Protein AF-X1UIA7-F1 (afdb_monomer_lite)

Secondary structure (DSSP, 8-state):
-HHHHHHHHHHHHHTT----GGG---GGGGGGGHHHHHHHHHHTTSEEEETTEEEE--TT-B-TTSPBPPEEEE-TTS---HHHHHHHHHHHHHHTT--SEEEEEEEGGGHHHHHHHHHHHHHTTSS-TTSEEEEEEEPPPB-TTSSBP--TTSSPPPHHHHHHHHHHHHHHHHHHH-TTS-HHHHHHH-

Organism: NCBI:txid412755

Structure (mmCIF, N/CA/C/O backbone):
data_AF-X1UIA7-F1
#
_entry.id   AF-X1UIA7-F1
#
loop_
_atom_site.group_PDB
_atom_site.id
_atom_site.type_symbol
_atom_site.label_atom_id
_atom_site.label_alt_id
_atom_site.label_comp_id
_atom_site.label_asym_id
_atom_site.label_entity_id
_atom_site.label_seq_id
_atom_site.pdbx_PDB_ins_code
_atom_site.Cartn_x
_atom_site.Cartn_y
_atom_site.Cartn_z
_atom_site.occupancy
_atom_site.B_iso_or_equiv
_atom_site.auth_seq_id
_atom_site.auth_comp_id
_atom_site.auth_asym_id
_atom_site.auth_atom_id
_atom_site.pdbx_PDB_model_num
ATOM 1 N N . ARG A 1 1 ? 9.716 -2.532 16.653 1.00 81.88 1 ARG A N 1
ATOM 2 C CA . ARG A 1 1 ? 8.633 -3.171 15.865 1.00 81.88 1 ARG A CA 1
ATOM 3 C C . ARG A 1 1 ? 7.583 -3.810 16.770 1.00 81.88 1 ARG A C 1
ATOM 5 O O . ARG A 1 1 ? 6.486 -3.287 16.781 1.00 81.88 1 ARG A O 1
ATOM 12 N N . ARG A 1 2 ? 7.905 -4.848 17.561 1.00 88.06 2 ARG A N 1
ATOM 13 C CA . ARG A 1 2 ? 6.933 -5.535 18.443 1.00 88.06 2 ARG A CA 1
ATOM 14 C C . ARG A 1 2 ? 6.146 -4.592 19.366 1.00 88.06 2 ARG A C 1
ATOM 16 O O . ARG A 1 2 ? 4.939 -4.523 19.237 1.00 88.06 2 ARG A O 1
ATOM 23 N N . LEU A 1 3 ? 6.837 -3.772 20.164 1.00 91.00 3 LEU A N 1
ATOM 24 C CA . LEU A 1 3 ? 6.187 -2.790 21.051 1.00 91.00 3 LEU A CA 1
ATOM 25 C C . LEU A 1 3 ? 5.223 -1.841 20.318 1.00 91.00 3 LEU A C 1
ATOM 27 O O . LEU A 1 3 ? 4.202 -1.445 20.862 1.00 91.00 3 LEU A O 1
ATOM 31 N N . THR A 1 4 ? 5.542 -1.468 19.077 1.00 90.12 4 THR A N 1
ATOM 32 C CA . THR A 1 4 ? 4.676 -0.612 18.257 1.00 90.12 4 THR A CA 1
ATOM 33 C C . THR A 1 4 ? 3.419 -1.357 17.814 1.00 90.12 4 THR A C 1
ATOM 35 O O . THR A 1 4 ? 2.335 -0.794 17.886 1.00 90.12 4 THR A O 1
ATOM 38 N N . LEU A 1 5 ? 3.559 -2.617 17.386 1.00 90.94 5 LEU A N 1
ATOM 39 C CA . LEU A 1 5 ? 2.424 -3.459 17.002 1.00 90.94 5 LEU A CA 1
ATOM 40 C C . LEU A 1 5 ? 1.514 -3.746 18.200 1.00 90.94 5 LEU A C 1
ATOM 42 O O . LEU A 1 5 ? 0.303 -3.640 18.059 1.00 90.94 5 LEU A O 1
ATOM 46 N N . ASP A 1 6 ? 2.080 -3.984 19.386 1.00 92.75 6 ASP A N 1
ATOM 47 C CA . ASP A 1 6 ? 1.305 -4.177 20.616 1.00 92.75 6 ASP A CA 1
ATOM 48 C C . ASP A 1 6 ? 0.401 -2.963 20.917 1.00 92.75 6 ASP A C 1
ATOM 50 O O . ASP A 1 6 ? -0.767 -3.127 21.273 1.00 92.75 6 ASP A O 1
ATOM 54 N N . GLU A 1 7 ? 0.899 -1.733 20.734 1.00 91.69 7 GLU A N 1
ATOM 55 C CA . GLU A 1 7 ? 0.084 -0.518 20.885 1.00 91.69 7 GLU A CA 1
ATOM 56 C C . GLU A 1 7 ? -0.952 -0.349 19.760 1.00 91.69 7 GLU A C 1
ATOM 58 O O . GLU A 1 7 ? -2.090 0.035 20.032 1.00 91.69 7 GLU A O 1
ATOM 63 N N . CYS A 1 8 ? -0.612 -0.678 18.509 1.00 92.38 8 CYS A N 1
ATOM 64 C CA . CYS A 1 8 ? -1.576 -0.678 17.403 1.00 92.38 8 CYS A CA 1
ATOM 65 C C . CYS A 1 8 ? -2.713 -1.686 17.632 1.00 92.38 8 CYS A C 1
ATOM 67 O O . CYS A 1 8 ? -3.877 -1.346 17.432 1.00 92.38 8 CYS A O 1
ATOM 69 N N . ASN A 1 9 ? -2.404 -2.886 18.125 1.00 92.12 9 ASN A N 1
ATOM 70 C CA . ASN A 1 9 ? -3.383 -3.941 18.386 1.00 92.12 9 ASN A CA 1
ATOM 71 C C . ASN A 1 9 ? -4.394 -3.547 19.468 1.00 92.12 9 ASN A C 1
ATOM 73 O O . ASN A 1 9 ? -5.570 -3.897 19.370 1.00 92.12 9 ASN A O 1
ATOM 77 N N . LYS A 1 10 ? -3.979 -2.764 20.474 1.00 92.06 10 LYS A N 1
ATOM 78 C CA . LYS A 1 10 ? -4.913 -2.188 21.457 1.00 92.06 10 LYS A CA 1
ATOM 79 C C . LYS A 1 10 ? -5.940 -1.286 20.778 1.00 92.06 10 LYS A C 1
ATOM 81 O O . LYS A 1 10 ? -7.129 -1.408 21.049 1.00 92.06 10 LYS A O 1
ATOM 86 N N . VAL A 1 11 ? -5.486 -0.425 19.868 1.00 93.25 11 VAL A N 1
ATOM 87 C CA . VAL A 1 11 ? -6.362 0.476 19.108 1.00 93.25 11 VAL A CA 1
ATOM 88 C C . VAL A 1 11 ? -7.282 -0.306 18.170 1.00 93.25 11 VAL A C 1
ATOM 90 O O . VAL A 1 11 ? -8.477 -0.023 18.121 1.00 93.25 11 VAL A O 1
ATOM 93 N N . TYR A 1 12 ? -6.763 -1.317 17.466 1.00 94.38 12 TYR A N 1
ATOM 94 C CA . TYR A 1 12 ? -7.579 -2.181 16.610 1.00 94.38 12 TYR A CA 1
ATOM 95 C C . TYR A 1 12 ? -8.685 -2.880 17.396 1.00 94.38 12 TYR A C 1
ATOM 97 O O . TYR A 1 12 ? -9.836 -2.855 16.966 1.00 94.38 12 TYR A O 1
ATOM 105 N N . LYS A 1 13 ? -8.373 -3.408 18.585 1.00 92.25 13 LYS A N 1
ATOM 106 C CA . LYS A 1 13 ? -9.370 -4.021 19.465 1.00 92.25 13 LYS A CA 1
ATOM 107 C C . LYS A 1 13 ? -10.463 -3.031 19.876 1.00 92.25 13 LYS A C 1
ATOM 109 O O . LYS A 1 13 ? -11.636 -3.378 19.789 1.00 92.25 13 LYS A O 1
ATOM 114 N N . SER A 1 14 ? -10.101 -1.809 20.274 1.00 91.00 14 SER A N 1
ATOM 115 C CA . SER A 1 14 ? -11.080 -0.767 20.627 1.00 91.00 14 SER A CA 1
ATOM 116 C C . SER A 1 14 ? -11.987 -0.378 19.457 1.00 91.00 14 SER A C 1
ATOM 118 O O . SER A 1 14 ? -13.142 -0.032 19.661 1.00 91.00 14 SER A O 1
ATOM 120 N N . LEU A 1 15 ? -11.480 -0.464 18.226 1.00 93.69 15 LEU A N 1
ATOM 121 C CA . LEU A 1 15 ? -12.232 -0.190 17.000 1.00 93.69 15 LEU A CA 1
ATOM 122 C C . LEU A 1 15 ? -12.966 -1.416 16.436 1.00 93.69 15 LEU A C 1
ATOM 124 O O . LEU A 1 15 ? -13.542 -1.328 15.355 1.00 93.69 15 LEU A O 1
ATOM 128 N N . SER A 1 16 ? -12.935 -2.563 17.126 1.00 93.69 16 SER A N 1
ATOM 129 C CA . SER A 1 16 ? -13.466 -3.840 16.621 1.00 93.69 16 SER A CA 1
ATOM 130 C C . SER A 1 16 ? -12.893 -4.248 15.250 1.00 93.69 16 SER A C 1
ATOM 132 O O . SER A 1 16 ? -13.559 -4.888 14.438 1.00 93.69 16 SER A O 1
ATOM 134 N N . ILE A 1 17 ? -11.637 -3.879 14.986 1.00 95.75 17 ILE A N 1
ATOM 135 C CA . ILE A 1 17 ? -10.897 -4.240 13.776 1.00 95.75 17 ILE A CA 1
ATOM 136 C C . ILE A 1 17 ? -10.298 -5.640 13.952 1.00 95.75 17 ILE A C 1
ATOM 138 O O . ILE A 1 17 ? -9.682 -5.942 14.970 1.00 95.75 17 ILE A O 1
ATOM 142 N N . GLN A 1 18 ? -10.443 -6.482 12.928 1.00 94.50 18 GLN A N 1
ATOM 143 C CA . GLN A 1 18 ? -10.026 -7.893 12.943 1.00 94.50 18 GLN A CA 1
ATOM 144 C C . GLN A 1 18 ? -8.557 -8.128 12.538 1.00 94.50 18 GLN A C 1
ATOM 146 O O . GLN A 1 18 ? -8.144 -9.271 12.360 1.00 94.50 18 GLN A O 1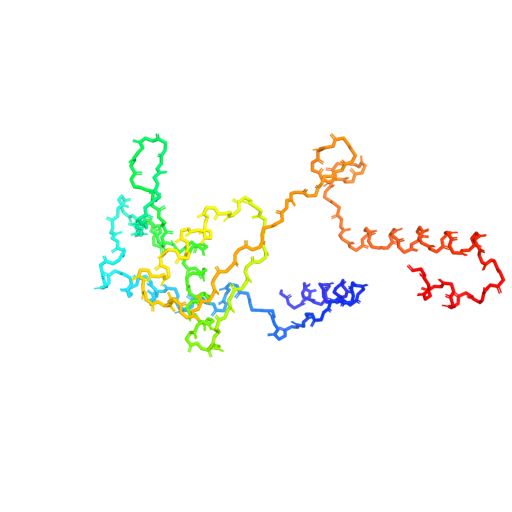
ATOM 151 N N . LEU A 1 19 ? -7.766 -7.066 12.358 1.00 93.44 19 LEU A N 1
ATOM 152 C CA . LEU A 1 19 ? -6.346 -7.174 12.015 1.00 93.44 19 LEU A CA 1
ATOM 153 C C . LEU A 1 19 ? -5.541 -7.731 13.193 1.00 93.44 19 LEU A C 1
ATOM 155 O O . LEU A 1 19 ? -5.698 -7.292 14.332 1.00 93.44 19 LEU A O 1
ATOM 159 N N . THR A 1 20 ? -4.640 -8.661 12.889 1.00 92.06 20 THR A N 1
ATOM 160 C CA . THR A 1 20 ? -3.709 -9.289 13.832 1.00 92.06 20 THR A CA 1
ATOM 161 C C . THR A 1 20 ? -2.271 -9.186 13.319 1.00 92.06 20 THR A C 1
ATOM 163 O O . THR A 1 20 ? -2.022 -8.808 12.169 1.00 92.06 20 THR A O 1
ATOM 166 N N . ASP A 1 21 ? -1.308 -9.575 14.157 1.00 92.31 21 ASP A N 1
ATOM 167 C CA . ASP A 1 21 ? 0.115 -9.591 13.799 1.00 92.31 21 ASP A CA 1
ATOM 168 C C . ASP A 1 21 ? 0.426 -10.489 12.591 1.00 92.31 21 ASP A C 1
ATOM 170 O O . ASP A 1 21 ? 1.376 -10.217 11.856 1.00 92.31 21 ASP A O 1
ATOM 174 N N . GLU A 1 22 ? -0.384 -11.520 12.338 1.00 90.50 22 GLU A N 1
ATOM 175 C CA . GLU A 1 22 ? -0.223 -12.409 11.182 1.00 90.50 22 GLU A CA 1
ATOM 176 C C . GLU A 1 22 ? -0.446 -11.672 9.856 1.00 90.50 22 GLU A C 1
ATOM 178 O O . GLU A 1 22 ? 0.213 -11.971 8.860 1.00 90.50 22 GLU A O 1
ATOM 183 N N . GLN A 1 23 ? -1.325 -10.662 9.839 1.00 91.88 23 GLN A N 1
ATOM 184 C CA . GLN A 1 23 ? -1.555 -9.827 8.657 1.00 91.88 23 GLN A CA 1
ATOM 185 C C . GLN A 1 23 ? -0.580 -8.638 8.567 1.00 91.88 23 GLN A C 1
ATOM 187 O O . GLN A 1 23 ? -0.586 -7.911 7.571 1.00 91.88 23 GLN A O 1
ATOM 192 N N . ALA A 1 24 ? 0.294 -8.432 9.559 1.00 93.12 24 ALA A N 1
ATOM 193 C CA . ALA A 1 24 ? 1.221 -7.301 9.618 1.00 93.12 24 ALA A CA 1
ATOM 194 C C . ALA A 1 24 ? 2.488 -7.515 8.758 1.00 93.12 24 ALA A C 1
ATOM 196 O O . ALA A 1 24 ? 3.627 -7.518 9.250 1.00 93.12 24 ALA A O 1
ATOM 197 N N . ILE A 1 25 ? 2.300 -7.652 7.443 1.00 94.94 25 ILE A N 1
ATOM 198 C CA . ILE A 1 25 ? 3.380 -7.824 6.461 1.00 94.94 25 ILE A CA 1
ATOM 199 C C . ILE A 1 25 ? 3.911 -6.456 6.005 1.00 94.94 25 ILE A C 1
ATOM 201 O O . ILE A 1 25 ? 3.350 -5.809 5.123 1.00 94.94 25 ILE A O 1
ATOM 205 N N . GLY A 1 26 ? 5.000 -6.006 6.634 1.00 94.19 26 GLY A N 1
ATOM 206 C CA . GLY A 1 26 ? 5.658 -4.733 6.315 1.00 94.19 26 GLY A CA 1
ATOM 207 C C . GLY A 1 26 ? 6.624 -4.810 5.128 1.00 94.19 26 GLY A C 1
ATOM 208 O O . GLY A 1 26 ? 7.023 -5.892 4.708 1.00 94.19 26 GLY A O 1
ATOM 209 N N . GLU A 1 27 ? 7.070 -3.648 4.647 1.00 95.62 27 GLU A N 1
ATOM 210 C CA . GLU A 1 27 ? 7.963 -3.502 3.482 1.00 95.62 27 GLU A CA 1
ATOM 211 C C . GLU A 1 27 ? 9.246 -4.341 3.556 1.00 95.62 27 GLU A C 1
ATOM 213 O O . GLU A 1 27 ? 9.703 -4.884 2.553 1.00 95.62 27 GLU A O 1
ATOM 218 N N . SER A 1 28 ? 9.808 -4.502 4.758 1.00 95.06 28 SER A N 1
ATOM 219 C CA . SER A 1 28 ? 11.033 -5.276 4.966 1.00 95.06 28 SER A CA 1
ATOM 220 C C . SER A 1 28 ? 10.903 -6.752 4.590 1.00 95.06 28 SER A C 1
ATOM 222 O O . SER A 1 28 ? 11.920 -7.376 4.306 1.00 95.06 28 SER A O 1
ATOM 224 N N . PHE A 1 29 ? 9.683 -7.298 4.553 1.00 97.06 29 PHE A N 1
ATOM 225 C CA . PHE A 1 29 ? 9.423 -8.658 4.080 1.00 97.06 29 PHE A CA 1
ATOM 226 C C . PHE A 1 29 ? 9.800 -8.840 2.600 1.00 97.06 29 PHE A C 1
ATOM 228 O O . PHE A 1 29 ? 10.254 -9.909 2.210 1.00 97.06 29 PHE A O 1
ATOM 235 N N . TYR A 1 30 ? 9.665 -7.790 1.786 1.00 97.75 30 TYR A N 1
ATOM 236 C CA . TYR A 1 30 ? 9.911 -7.848 0.342 1.00 97.75 30 TYR A CA 1
ATOM 237 C C . TYR A 1 30 ? 11.342 -7.461 -0.044 1.00 97.75 30 TYR A C 1
ATOM 239 O O . TYR A 1 30 ? 11.680 -7.491 -1.224 1.00 97.75 30 TYR A O 1
ATOM 247 N N . LYS A 1 31 ? 12.190 -7.091 0.925 1.00 97.12 31 LYS A N 1
ATOM 248 C CA . LYS A 1 31 ? 13.531 -6.539 0.680 1.00 97.12 31 LYS A CA 1
ATOM 249 C C . LYS A 1 31 ? 14.381 -7.429 -0.231 1.00 97.12 31 LYS A C 1
ATOM 251 O O . LYS A 1 31 ? 15.023 -6.925 -1.150 1.00 97.12 31 LYS A O 1
ATOM 256 N N . ASP A 1 32 ? 14.359 -8.733 0.014 1.00 97.44 32 ASP A N 1
ATOM 257 C CA . ASP A 1 32 ? 15.181 -9.690 -0.731 1.00 97.44 32 ASP A CA 1
ATOM 258 C C . ASP A 1 32 ? 14.593 -10.010 -2.118 1.00 97.44 32 ASP A C 1
ATOM 260 O O . ASP A 1 32 ? 15.280 -10.573 -2.958 1.00 97.44 32 ASP A O 1
ATOM 264 N N . MET A 1 33 ? 13.347 -9.598 -2.388 1.00 98.00 33 MET A N 1
ATOM 265 C CA . MET A 1 33 ? 12.669 -9.763 -3.682 1.00 98.00 33 MET A CA 1
ATOM 266 C C . MET A 1 33 ? 12.890 -8.568 -4.625 1.00 98.00 33 MET A C 1
ATOM 268 O O . MET A 1 33 ? 12.596 -8.659 -5.816 1.00 98.00 33 MET A O 1
ATOM 272 N N . LEU A 1 34 ? 13.364 -7.426 -4.109 1.00 98.12 34 LEU A N 1
ATOM 273 C CA . LEU A 1 34 ? 13.500 -6.193 -4.896 1.00 98.12 34 LEU A CA 1
ATOM 274 C C . LEU A 1 34 ? 14.493 -6.319 -6.064 1.00 98.12 34 LEU A C 1
ATOM 276 O O . LEU A 1 34 ? 14.156 -5.836 -7.149 1.00 98.12 34 LEU A O 1
ATOM 280 N N . PRO A 1 35 ? 15.679 -6.949 -5.900 1.00 98.25 35 PRO A N 1
ATOM 281 C CA . PRO A 1 35 ? 16.606 -7.139 -7.014 1.00 98.25 35 PRO A CA 1
ATOM 282 C C . PRO A 1 35 ? 15.972 -7.929 -8.162 1.00 98.25 35 PRO A C 1
ATOM 284 O O . PRO A 1 35 ? 15.977 -7.454 -9.296 1.00 98.25 35 PRO A O 1
ATOM 287 N N . ASP A 1 36 ? 15.321 -9.053 -7.849 1.00 98.00 36 ASP A N 1
ATOM 288 C CA . ASP A 1 36 ? 14.681 -9.933 -8.833 1.00 98.00 36 ASP A CA 1
ATOM 289 C C . ASP A 1 36 ? 13.591 -9.211 -9.639 1.00 98.00 36 ASP A C 1
ATOM 291 O O . ASP A 1 36 ? 13.463 -9.412 -10.847 1.00 98.00 36 ASP A O 1
ATOM 295 N N . VAL A 1 37 ? 12.819 -8.329 -8.992 1.00 97.94 37 VAL A N 1
ATOM 296 C CA . VAL A 1 37 ? 11.816 -7.484 -9.664 1.00 97.94 37 VAL A CA 1
ATOM 297 C C . VAL A 1 37 ? 12.472 -6.579 -10.705 1.00 97.94 37 VAL A C 1
ATOM 299 O O . VAL A 1 37 ? 12.005 -6.515 -11.842 1.00 97.94 37 VAL A O 1
ATOM 302 N N . VAL A 1 38 ? 13.552 -5.881 -10.346 1.00 97.94 38 VAL A N 1
ATOM 303 C CA . VAL A 1 38 ? 14.233 -4.956 -11.266 1.00 97.94 38 VAL A CA 1
ATOM 304 C C . VAL A 1 38 ? 14.921 -5.713 -12.400 1.00 97.94 38 VAL A C 1
ATOM 306 O O . VAL A 1 38 ? 14.797 -5.322 -13.562 1.00 97.94 38 VAL A O 1
ATOM 309 N N . GLU A 1 39 ? 15.612 -6.808 -12.085 1.00 98.06 39 GLU A N 1
ATOM 310 C CA . GLU A 1 39 ? 16.318 -7.631 -13.069 1.00 98.06 39 GLU A CA 1
ATOM 311 C C . GLU A 1 39 ? 15.366 -8.274 -14.076 1.00 98.06 39 GLU A C 1
ATOM 313 O O . GLU A 1 39 ? 15.641 -8.258 -15.279 1.00 98.06 39 GLU A O 1
ATOM 318 N N . GLU A 1 40 ? 14.219 -8.788 -13.625 1.00 97.94 40 GLU A N 1
ATOM 319 C CA . GLU A 1 40 ? 13.215 -9.345 -14.526 1.00 97.94 40 GLU A CA 1
ATOM 320 C C . GLU A 1 40 ? 12.674 -8.279 -15.486 1.00 97.94 40 GLU A C 1
ATOM 322 O O . GLU A 1 40 ? 12.608 -8.519 -16.696 1.00 97.94 40 GLU A O 1
ATOM 327 N N . LEU A 1 41 ? 12.309 -7.098 -14.973 1.00 98.25 41 LEU A N 1
ATOM 328 C CA . LEU A 1 41 ? 11.760 -6.022 -15.801 1.00 98.25 41 LEU A CA 1
ATOM 329 C C . LEU A 1 41 ? 12.777 -5.518 -16.833 1.00 98.25 41 LEU A C 1
ATOM 331 O O . LEU A 1 41 ? 12.398 -5.271 -17.980 1.00 98.25 41 LEU A O 1
ATOM 335 N N . LEU A 1 42 ? 14.060 -5.427 -16.468 1.00 98.19 42 LEU A N 1
ATOM 336 C CA . LEU A 1 42 ? 15.149 -5.104 -17.397 1.00 98.19 42 LEU A CA 1
ATOM 337 C C . LEU A 1 42 ? 15.334 -6.201 -18.454 1.00 98.19 42 LEU A C 1
ATOM 339 O O . LEU A 1 42 ? 15.356 -5.921 -19.652 1.00 98.19 42 LEU A O 1
ATOM 343 N N . LYS A 1 43 ? 15.410 -7.470 -18.035 1.00 98.12 43 LYS A N 1
ATOM 344 C CA . LYS A 1 43 ? 15.585 -8.621 -18.936 1.00 98.12 43 LYS A CA 1
ATOM 345 C C . LYS A 1 43 ? 14.456 -8.728 -19.960 1.00 98.12 43 LYS A C 1
ATOM 347 O O . LYS A 1 43 ? 14.686 -9.109 -21.107 1.00 98.12 43 LYS A O 1
ATOM 352 N N . ARG A 1 44 ? 13.237 -8.375 -19.553 1.00 97.75 44 ARG A N 1
ATOM 353 C CA . ARG A 1 44 ? 12.044 -8.361 -20.407 1.00 97.75 44 ARG A CA 1
ATOM 354 C C . ARG A 1 44 ? 11.891 -7.080 -21.227 1.00 97.75 44 ARG A C 1
ATOM 356 O O . ARG A 1 44 ? 10.929 -6.985 -21.982 1.00 97.75 44 ARG A O 1
ATOM 363 N N . LYS A 1 45 ? 12.825 -6.128 -21.109 1.00 97.69 45 LYS A N 1
ATOM 364 C CA . LYS A 1 45 ? 12.795 -4.814 -21.774 1.00 97.69 45 LYS A CA 1
ATOM 365 C C . LYS A 1 45 ? 11.535 -3.998 -21.454 1.00 97.69 45 LYS A C 1
ATOM 367 O O . LYS A 1 45 ? 11.065 -3.228 -22.283 1.00 97.69 45 LYS A O 1
ATOM 372 N N . ILE A 1 46 ? 10.978 -4.202 -20.261 1.00 97.88 46 ILE A N 1
ATOM 373 C CA . ILE A 1 46 ? 9.872 -3.400 -19.719 1.00 97.88 46 ILE A CA 1
ATOM 374 C C . ILE A 1 46 ? 10.439 -2.180 -18.991 1.00 97.88 46 ILE A C 1
ATOM 376 O O . ILE A 1 46 ? 9.897 -1.083 -19.101 1.00 97.88 46 ILE A O 1
ATOM 380 N N . ALA A 1 47 ? 11.533 -2.379 -18.255 1.00 98.06 47 ALA A N 1
ATOM 381 C CA . ALA A 1 47 ? 12.325 -1.302 -17.685 1.00 98.06 47 ALA A CA 1
ATOM 382 C C . ALA A 1 47 ? 13.523 -0.977 -18.583 1.00 98.06 47 ALA A C 1
ATOM 384 O O . ALA A 1 47 ? 14.063 -1.854 -19.261 1.00 98.06 47 ALA A O 1
ATOM 385 N N . GLU A 1 48 ? 13.967 0.272 -18.528 1.00 97.88 48 GLU A N 1
ATOM 386 C CA . GLU A 1 48 ? 15.160 0.767 -19.207 1.00 97.88 48 GLU A CA 1
ATOM 387 C C . GLU A 1 48 ? 15.945 1.719 -18.299 1.00 97.88 48 GLU A C 1
ATOM 389 O O . GLU A 1 48 ? 15.408 2.273 -17.332 1.00 97.88 48 GLU A O 1
ATOM 394 N N . GLU A 1 49 ? 17.230 1.899 -18.596 1.00 97.19 49 GLU A N 1
ATOM 395 C CA . GLU A 1 49 ? 18.031 2.930 -17.944 1.00 97.19 49 GLU A CA 1
ATOM 396 C C . GLU A 1 49 ? 17.709 4.305 -18.541 1.00 97.19 49 GLU A C 1
ATOM 398 O O . GLU A 1 49 ? 17.702 4.486 -19.757 1.00 97.19 49 GLU A O 1
ATOM 403 N N . SER A 1 50 ? 17.456 5.284 -17.676 1.00 95.94 50 SER A N 1
ATOM 404 C CA . SER A 1 50 ? 17.161 6.667 -18.040 1.00 95.94 50 SER A CA 1
ATOM 405 C C . SER A 1 50 ? 17.788 7.592 -17.007 1.00 95.94 50 SER A C 1
ATOM 407 O O . SER A 1 50 ? 17.483 7.493 -15.821 1.00 95.94 50 SER A O 1
ATOM 409 N N . GLU A 1 51 ? 18.673 8.488 -17.449 1.00 93.12 51 GLU A N 1
ATOM 410 C CA . GLU A 1 51 ? 19.382 9.443 -16.574 1.00 93.12 51 GLU A CA 1
ATOM 411 C C . GLU A 1 51 ? 20.107 8.766 -15.389 1.00 93.12 51 GLU A C 1
ATOM 413 O O . GLU A 1 51 ? 20.171 9.282 -14.275 1.00 93.12 51 GLU A O 1
ATOM 418 N N . GLY A 1 52 ? 20.641 7.564 -15.625 1.00 92.94 52 GLY A N 1
ATOM 419 C CA . GLY A 1 52 ? 21.329 6.751 -14.619 1.00 92.94 52 GLY A CA 1
ATOM 420 C C . GLY A 1 52 ? 20.406 6.000 -13.654 1.00 92.94 52 GLY A C 1
ATOM 421 O O . GLY A 1 52 ? 20.894 5.178 -12.889 1.00 92.94 52 GLY A O 1
ATOM 422 N N . ALA A 1 53 ? 19.094 6.236 -13.679 1.00 97.38 53 ALA A N 1
ATOM 423 C CA . ALA A 1 53 ? 18.106 5.464 -12.931 1.00 97.38 53 ALA A CA 1
ATOM 424 C C . ALA A 1 53 ? 17.521 4.329 -13.789 1.00 97.38 53 ALA A C 1
ATOM 426 O O . ALA A 1 53 ? 17.620 4.352 -15.012 1.00 97.38 53 ALA A O 1
ATOM 427 N N . VAL A 1 54 ? 16.872 3.349 -13.155 1.00 98.19 54 VAL A N 1
ATOM 428 C CA . VAL A 1 54 ? 16.064 2.336 -13.851 1.00 98.19 54 VAL A CA 1
ATOM 429 C C . VAL A 1 54 ? 14.595 2.716 -13.746 1.00 98.19 54 VAL A C 1
ATOM 431 O O . VAL A 1 54 ? 14.053 2.846 -12.641 1.00 98.19 54 VAL A O 1
ATOM 434 N N . CYS A 1 55 ? 13.950 2.861 -14.899 1.00 97.94 55 CYS A N 1
ATOM 435 C CA . CYS A 1 55 ? 12.596 3.380 -15.031 1.00 97.94 55 CYS A CA 1
ATOM 436 C C . CYS A 1 55 ? 11.738 2.461 -15.901 1.00 97.94 55 CYS A C 1
ATOM 438 O O . CYS A 1 55 ? 12.214 1.885 -16.875 1.00 97.94 55 CYS A O 1
ATOM 440 N N . VAL A 1 56 ? 10.447 2.376 -15.584 1.00 98.12 56 VAL A N 1
ATOM 441 C CA . VAL A 1 56 ? 9.415 1.859 -16.493 1.00 98.12 56 VAL A CA 1
ATOM 442 C C . VAL A 1 56 ? 8.577 3.032 -16.977 1.00 98.12 56 VAL A C 1
ATOM 444 O O . VAL A 1 56 ? 8.314 3.959 -16.218 1.00 98.12 56 VAL A O 1
ATOM 447 N N . PHE A 1 57 ? 8.128 3.001 -18.225 1.00 97.94 57 PHE A N 1
ATOM 448 C CA . PHE A 1 57 ? 7.303 4.065 -18.789 1.00 97.94 57 PHE A CA 1
ATOM 449 C C . PHE A 1 57 ? 5.968 3.491 -19.264 1.00 97.94 57 PHE A C 1
ATOM 451 O O . PHE A 1 57 ? 5.847 3.129 -20.436 1.00 97.94 57 PHE A O 1
ATOM 458 N N . PRO A 1 58 ? 4.983 3.359 -18.359 1.00 96.12 58 PRO A N 1
ATOM 459 C CA . PRO A 1 58 ? 3.683 2.821 -18.720 1.00 96.12 58 PRO A CA 1
ATOM 460 C C . PRO A 1 58 ? 2.962 3.716 -19.734 1.00 96.12 58 PRO A C 1
ATOM 462 O O . PRO A 1 58 ? 3.049 4.947 -19.690 1.00 96.12 58 PRO A O 1
ATOM 465 N N . GLU A 1 59 ? 2.238 3.089 -20.660 1.00 91.94 59 GLU A N 1
ATOM 466 C CA . GLU A 1 59 ? 1.468 3.802 -21.679 1.00 91.94 59 GLU A CA 1
ATOM 467 C C . GLU A 1 59 ? 0.363 4.662 -21.051 1.00 91.94 59 GLU A C 1
ATOM 469 O O . GLU A 1 59 ? -0.236 4.302 -20.042 1.00 91.94 59 GLU A O 1
ATOM 474 N N . GLY A 1 60 ? 0.088 5.822 -21.655 1.00 94.00 60 GLY A N 1
ATOM 475 C CA . GLY A 1 60 ? -0.950 6.748 -21.185 1.00 94.00 60 GLY A CA 1
ATOM 476 C C . GLY A 1 60 ? -0.502 7.747 -20.111 1.00 94.00 60 GLY A C 1
ATOM 477 O O . GLY A 1 60 ? -1.216 8.718 -19.871 1.00 94.00 60 GLY A O 1
ATOM 478 N N . PHE A 1 61 ? 0.693 7.595 -19.530 1.00 96.88 61 PHE A N 1
ATOM 479 C CA . PHE A 1 61 ? 1.208 8.506 -18.502 1.00 96.88 61 PHE A CA 1
ATOM 480 C C . PHE A 1 61 ? 2.209 9.506 -19.087 1.00 96.88 61 PHE A C 1
ATOM 482 O O . PHE A 1 61 ? 3.258 9.132 -19.621 1.00 96.88 61 PHE A O 1
ATOM 489 N N . LYS A 1 62 ? 1.891 10.800 -18.981 1.00 95.75 62 LYS A N 1
ATOM 490 C CA . LYS A 1 62 ? 2.727 11.897 -19.486 1.00 95.75 62 LYS A CA 1
ATOM 491 C C . LYS A 1 62 ? 2.880 13.014 -18.455 1.00 95.75 62 LYS A C 1
ATOM 493 O O . LYS A 1 62 ? 1.976 13.241 -17.654 1.00 95.75 62 LYS A O 1
ATOM 498 N N . ASN A 1 63 ? 4.017 13.708 -18.482 1.00 92.38 63 ASN A N 1
ATOM 499 C CA . ASN A 1 63 ? 4.215 14.941 -17.718 1.00 92.38 63 ASN A CA 1
ATOM 500 C C . ASN A 1 63 ? 3.499 16.134 -18.388 1.00 92.38 63 ASN A C 1
ATOM 502 O O . ASN A 1 63 ? 2.840 15.988 -19.422 1.00 92.38 63 ASN A O 1
ATOM 506 N N . LYS A 1 64 ? 3.608 17.326 -17.788 1.00 91.62 64 LYS A N 1
ATOM 507 C CA . LYS A 1 64 ? 2.941 18.546 -18.283 1.00 91.62 64 LYS A CA 1
ATOM 508 C C . LYS A 1 64 ? 3.451 18.970 -19.662 1.00 91.62 64 LYS A C 1
ATOM 510 O O . LYS A 1 64 ? 2.731 19.617 -20.414 1.00 91.62 64 LYS A O 1
ATOM 515 N N . GLU A 1 65 ? 4.669 18.567 -19.991 1.00 92.44 65 GLU A N 1
ATOM 516 C CA . GLU A 1 65 ? 5.379 18.826 -21.236 1.00 92.44 65 GLU A CA 1
ATOM 517 C C . GLU A 1 65 ? 5.057 17.777 -22.321 1.00 92.44 65 GLU A C 1
ATOM 519 O O . GLU A 1 65 ? 5.579 17.846 -23.432 1.00 92.44 65 GLU A O 1
ATOM 524 N N . GLY A 1 66 ? 4.193 16.797 -22.026 1.00 92.75 66 GLY A N 1
ATOM 525 C CA . GLY A 1 66 ? 3.765 15.754 -22.963 1.00 92.75 66 GLY A CA 1
ATOM 526 C C . GLY A 1 66 ? 4.762 14.604 -23.151 1.00 92.75 66 GLY A C 1
ATOM 527 O O . GLY A 1 66 ? 4.535 13.730 -23.994 1.00 92.75 66 GLY A O 1
ATOM 528 N N . GLN A 1 67 ? 5.839 14.570 -22.369 1.00 93.44 67 GLN A N 1
ATOM 529 C CA . GLN A 1 67 ? 6.838 13.503 -22.373 1.00 93.44 67 GLN A CA 1
ATOM 530 C C . GLN A 1 67 ? 6.363 12.321 -21.523 1.00 93.44 67 GLN A C 1
ATOM 532 O O . GLN A 1 67 ? 5.572 12.492 -20.596 1.00 93.44 67 GLN A O 1
ATOM 537 N N . ARG A 1 68 ? 6.852 11.114 -21.830 1.00 95.81 68 ARG A N 1
ATOM 538 C CA . ARG A 1 68 ? 6.544 9.894 -21.065 1.00 95.81 68 ARG A CA 1
ATOM 539 C C . ARG A 1 68 ? 6.925 10.081 -19.594 1.00 95.81 68 ARG A C 1
ATOM 541 O O . ARG A 1 68 ? 8.051 10.468 -19.296 1.00 95.81 68 ARG A O 1
ATOM 548 N N . LEU A 1 69 ? 6.003 9.778 -18.686 1.00 96.62 69 LEU A N 1
ATOM 549 C CA . LEU A 1 69 ? 6.237 9.899 -17.249 1.00 96.62 69 LEU A CA 1
ATOM 550 C C . LEU A 1 69 ? 6.967 8.646 -16.717 1.00 96.62 69 LEU A C 1
ATOM 552 O O . LEU A 1 69 ? 6.450 7.541 -16.901 1.00 96.62 69 LEU A O 1
ATOM 556 N N . PRO A 1 70 ? 8.140 8.774 -16.065 1.00 96.81 70 PRO A N 1
ATOM 557 C CA . PRO A 1 70 ? 8.880 7.623 -15.555 1.00 96.81 70 PRO A CA 1
ATOM 558 C C . PRO A 1 70 ? 8.298 7.090 -14.241 1.00 96.81 70 PRO A C 1
ATOM 560 O O . PRO A 1 70 ? 8.065 7.838 -13.292 1.00 96.81 70 PRO A O 1
ATOM 563 N N . PHE A 1 71 ? 8.151 5.770 -14.152 1.00 97.81 71 PHE A N 1
ATOM 564 C CA . PHE A 1 71 ? 7.985 5.023 -12.909 1.00 97.81 71 PHE A CA 1
ATOM 565 C C . PHE A 1 71 ? 9.354 4.498 -12.469 1.00 97.81 71 PHE A C 1
ATOM 567 O O . PHE A 1 71 ? 9.838 3.480 -12.968 1.00 97.81 71 PHE A O 1
ATOM 574 N N . ILE A 1 72 ? 10.023 5.239 -11.586 1.00 97.81 72 ILE A N 1
ATOM 575 C CA . ILE A 1 72 ? 11.399 4.937 -11.173 1.00 97.81 72 ILE A CA 1
ATOM 576 C C . ILE A 1 72 ? 11.393 3.757 -10.194 1.00 97.81 72 ILE A C 1
ATOM 578 O O . ILE A 1 72 ? 10.815 3.850 -9.113 1.00 97.81 72 ILE A O 1
ATOM 582 N N . ILE A 1 73 ? 12.073 2.664 -10.549 1.00 97.94 73 ILE A N 1
ATOM 583 C CA . ILE A 1 73 ? 12.163 1.440 -9.729 1.00 97.94 73 ILE A CA 1
ATOM 584 C C . ILE A 1 73 ? 13.555 1.225 -9.122 1.00 97.94 73 ILE A C 1
ATOM 586 O O . ILE A 1 73 ? 13.724 0.380 -8.246 1.00 97.94 73 ILE A O 1
ATOM 590 N N . ARG A 1 74 ? 14.566 1.981 -9.554 1.00 98.06 74 ARG A N 1
ATOM 591 C CA . ARG A 1 74 ? 15.880 2.043 -8.900 1.00 98.06 74 ARG A CA 1
ATOM 592 C C . ARG A 1 74 ? 16.530 3.382 -9.215 1.00 98.06 74 ARG A C 1
ATOM 594 O O . ARG A 1 74 ? 16.571 3.777 -10.375 1.00 98.06 74 ARG A O 1
ATOM 601 N N . LYS A 1 75 ? 17.020 4.085 -8.198 1.00 97.44 75 LYS A N 1
ATOM 602 C CA . LYS A 1 75 ? 17.742 5.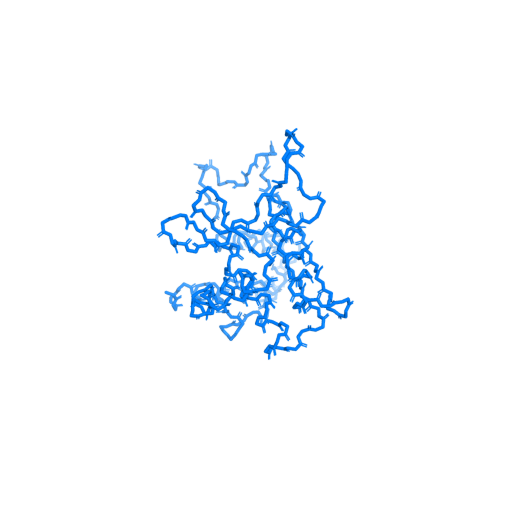351 -8.376 1.00 97.44 75 LYS A CA 1
ATOM 603 C C . LYS A 1 75 ? 19.150 5.116 -8.934 1.00 97.44 75 LYS A C 1
ATOM 605 O O . LYS A 1 75 ? 19.643 3.990 -8.943 1.00 97.44 75 LYS A O 1
ATOM 610 N N . SER A 1 76 ? 19.801 6.193 -9.368 1.00 95.44 76 SER A N 1
ATOM 611 C CA . SER A 1 76 ? 21.170 6.165 -9.900 1.00 95.44 76 SER A CA 1
ATOM 612 C C . SER A 1 76 ? 22.242 5.798 -8.877 1.00 95.44 76 SER A C 1
ATOM 614 O O . SER A 1 76 ? 23.286 5.269 -9.243 1.00 95.44 76 SER A O 1
ATOM 616 N N . ASP A 1 77 ? 21.962 5.996 -7.589 1.00 94.19 77 ASP A N 1
ATOM 617 C CA . ASP A 1 77 ? 22.778 5.508 -6.471 1.00 94.19 77 ASP A CA 1
ATOM 618 C C . ASP A 1 77 ? 22.558 4.008 -6.172 1.00 94.19 77 ASP A C 1
ATOM 620 O O . ASP A 1 77 ? 23.123 3.472 -5.220 1.00 94.19 77 ASP A O 1
ATOM 624 N N . GLY A 1 78 ? 21.723 3.325 -6.963 1.00 93.31 78 GLY A N 1
ATOM 625 C CA . GLY A 1 78 ? 21.355 1.923 -6.786 1.00 93.31 78 GLY A CA 1
ATOM 626 C C . GLY A 1 78 ? 20.266 1.683 -5.737 1.00 93.31 78 GLY A C 1
ATOM 627 O O . GLY A 1 78 ? 19.826 0.542 -5.584 1.00 93.31 78 GLY A O 1
ATOM 628 N N . ALA A 1 79 ? 19.788 2.714 -5.032 1.00 95.62 79 ALA A N 1
ATOM 629 C CA . ALA A 1 79 ? 18.782 2.543 -3.994 1.00 95.62 79 ALA A CA 1
ATOM 630 C C . ALA A 1 79 ? 17.384 2.283 -4.578 1.00 95.62 79 ALA A C 1
ATOM 632 O O . ALA A 1 79 ? 16.929 2.945 -5.519 1.00 95.62 79 ALA A O 1
ATOM 633 N N . TYR A 1 80 ? 16.679 1.330 -3.969 1.00 95.88 80 TYR A N 1
ATOM 634 C CA . TYR A 1 80 ? 15.284 1.028 -4.281 1.00 95.88 80 TYR A CA 1
ATOM 635 C C . TYR A 1 80 ? 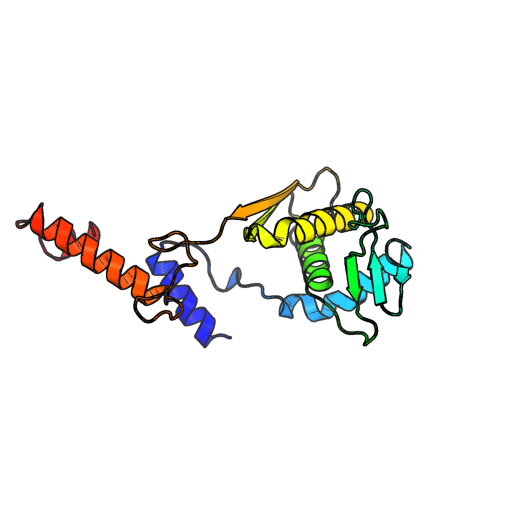14.331 2.084 -3.707 1.00 95.88 80 TYR A C 1
ATOM 637 O O . TYR A 1 80 ? 14.661 2.811 -2.766 1.00 95.88 80 TYR A O 1
ATOM 645 N N . LEU A 1 81 ? 13.141 2.172 -4.300 1.00 91.50 81 LEU A N 1
ATOM 646 C CA . LEU A 1 81 ? 12.078 3.104 -3.925 1.00 91.50 81 LEU A CA 1
ATOM 647 C C . LEU A 1 81 ? 10.826 2.328 -3.502 1.00 91.50 81 LEU A C 1
ATOM 649 O O . LEU A 1 81 ? 10.726 1.123 -3.728 1.00 91.50 81 LEU A O 1
ATOM 653 N N . TYR A 1 82 ? 9.833 3.037 -2.958 1.00 93.06 82 TYR A N 1
ATOM 654 C CA . TYR A 1 82 ? 8.522 2.458 -2.639 1.00 93.06 82 TYR A CA 1
ATOM 655 C C . TYR A 1 82 ? 7.884 1.748 -3.843 1.00 93.06 82 TYR A C 1
ATOM 657 O O . TYR A 1 82 ? 7.304 0.682 -3.684 1.00 93.06 82 TYR A O 1
ATOM 665 N N . ALA A 1 83 ? 8.085 2.273 -5.058 1.00 96.69 83 ALA A N 1
ATOM 666 C CA . ALA A 1 83 ? 7.657 1.646 -6.309 1.00 96.69 83 ALA A CA 1
ATOM 667 C C . ALA A 1 83 ? 8.148 0.198 -6.465 1.00 96.69 83 ALA A C 1
ATOM 669 O O . ALA A 1 83 ? 7.377 -0.676 -6.853 1.00 96.69 83 ALA A O 1
ATOM 670 N N . THR A 1 84 ? 9.409 -0.078 -6.131 1.00 97.81 84 THR A N 1
ATOM 671 C CA . THR A 1 84 ? 9.982 -1.426 -6.224 1.00 97.81 84 THR A CA 1
ATOM 672 C C . THR A 1 84 ? 9.357 -2.358 -5.197 1.00 97.81 84 THR A C 1
ATOM 674 O O . THR A 1 84 ? 9.005 -3.490 -5.522 1.00 97.81 84 THR A O 1
ATOM 677 N N . THR A 1 85 ? 9.194 -1.873 -3.964 1.00 98.25 85 THR A N 1
ATOM 678 C CA . THR A 1 85 ? 8.560 -2.631 -2.881 1.00 98.25 85 THR A CA 1
ATOM 679 C C . THR A 1 85 ? 7.107 -2.955 -3.203 1.00 98.25 85 THR A C 1
ATOM 681 O O . THR A 1 85 ? 6.688 -4.093 -3.013 1.00 98.25 85 THR A O 1
ATOM 684 N N . ASP A 1 86 ? 6.350 -2.003 -3.747 1.00 98.38 86 ASP A N 1
ATOM 685 C CA . ASP A 1 86 ? 4.957 -2.222 -4.134 1.00 98.38 86 ASP A CA 1
ATOM 686 C C . ASP A 1 86 ? 4.821 -3.187 -5.317 1.00 98.38 86 ASP A C 1
ATOM 688 O O . ASP A 1 86 ? 3.904 -4.009 -5.322 1.00 98.38 86 ASP A O 1
ATOM 692 N N . LEU A 1 87 ? 5.745 -3.152 -6.287 1.00 98.38 87 LEU A N 1
ATOM 693 C CA . LEU A 1 87 ? 5.803 -4.144 -7.368 1.00 98.38 87 LEU A CA 1
ATOM 694 C C . LEU A 1 87 ? 6.087 -5.547 -6.820 1.00 98.38 87 LEU A C 1
ATOM 696 O O . LEU A 1 87 ? 5.401 -6.500 -7.191 1.00 98.38 87 LEU A O 1
ATOM 700 N N . ALA A 1 88 ? 7.052 -5.672 -5.904 1.00 98.44 88 ALA A N 1
ATOM 701 C CA . ALA A 1 88 ? 7.358 -6.936 -5.242 1.00 98.44 88 ALA A CA 1
ATOM 702 C C . ALA A 1 88 ? 6.162 -7.454 -4.429 1.00 98.44 88 ALA A C 1
ATOM 704 O O . ALA A 1 88 ? 5.814 -8.630 -4.521 1.00 98.44 88 ALA A O 1
ATOM 705 N N . ALA A 1 89 ? 5.492 -6.575 -3.680 1.00 98.31 89 ALA A N 1
ATOM 706 C CA . ALA A 1 89 ? 4.323 -6.924 -2.885 1.00 98.31 89 ALA A CA 1
ATOM 707 C C . ALA A 1 89 ? 3.135 -7.351 -3.753 1.00 98.31 89 ALA A C 1
ATOM 709 O O . ALA A 1 89 ? 2.470 -8.338 -3.438 1.00 98.31 89 ALA A O 1
ATOM 710 N N . LEU A 1 90 ? 2.877 -6.641 -4.854 1.00 98.25 90 LEU A N 1
ATOM 711 C CA . LEU A 1 90 ? 1.834 -6.998 -5.813 1.00 98.25 90 LEU A CA 1
ATOM 712 C C . LEU A 1 90 ? 2.114 -8.373 -6.416 1.00 98.25 90 LEU A C 1
ATOM 714 O O . LEU A 1 90 ? 1.259 -9.253 -6.345 1.00 98.25 90 LEU A O 1
ATOM 718 N N . ARG A 1 91 ? 3.325 -8.582 -6.943 1.00 97.56 91 ARG A N 1
ATOM 719 C CA . ARG A 1 91 ? 3.731 -9.868 -7.511 1.00 97.56 91 ARG A CA 1
ATOM 720 C C . ARG A 1 91 ? 3.616 -10.996 -6.490 1.00 97.56 91 ARG A C 1
ATOM 722 O O . ARG A 1 91 ? 3.077 -12.045 -6.808 1.00 97.56 91 ARG A O 1
ATOM 729 N N . TYR A 1 92 ? 4.067 -10.778 -5.256 1.00 97.94 92 TYR A N 1
ATOM 730 C CA . TYR A 1 92 ? 3.940 -11.763 -4.183 1.00 97.94 92 TYR A CA 1
ATOM 731 C C . TYR A 1 92 ? 2.475 -12.140 -3.923 1.00 97.94 92 TYR A C 1
ATOM 733 O O . TYR A 1 92 ? 2.151 -13.318 -3.796 1.00 97.94 92 TYR A O 1
ATOM 741 N N . ARG A 1 93 ? 1.570 -11.158 -3.874 1.00 97.62 93 ARG A N 1
ATOM 742 C CA . ARG A 1 93 ? 0.135 -11.409 -3.666 1.00 97.62 93 ARG A CA 1
ATOM 743 C C . ARG A 1 93 ? -0.474 -12.222 -4.805 1.00 97.62 93 ARG A C 1
ATOM 745 O O . ARG A 1 93 ? -1.265 -13.118 -4.532 1.00 97.62 93 ARG A O 1
ATOM 752 N N . VAL A 1 94 ? -0.077 -11.968 -6.049 1.00 96.62 94 VAL A N 1
ATOM 753 C CA . VAL A 1 94 ? -0.552 -12.775 -7.178 1.00 96.62 94 VAL A CA 1
ATOM 754 C C . VAL A 1 94 ? 0.077 -14.170 -7.161 1.00 96.62 94 VAL A C 1
ATOM 756 O O . VAL A 1 94 ? -0.634 -15.164 -7.069 1.00 96.62 94 VAL A O 1
ATOM 759 N N . ASP A 1 95 ? 1.405 -14.259 -7.177 1.00 95.44 95 ASP A N 1
ATOM 760 C CA . ASP A 1 95 ? 2.123 -15.516 -7.409 1.00 95.44 95 ASP A CA 1
ATOM 761 C C . ASP A 1 95 ? 2.103 -16.456 -6.194 1.00 95.44 95 ASP A C 1
ATOM 763 O O . ASP A 1 95 ? 2.116 -17.678 -6.350 1.00 95.44 95 ASP A O 1
ATOM 767 N N . LYS A 1 96 ? 2.156 -15.906 -4.972 1.00 96.44 96 LYS A N 1
ATOM 768 C CA . LYS A 1 96 ? 2.298 -16.691 -3.732 1.00 96.44 96 LYS A CA 1
ATOM 769 C C . LYS A 1 96 ? 1.003 -16.825 -2.956 1.00 96.44 96 LYS A C 1
ATOM 771 O O . LYS A 1 96 ? 0.772 -17.887 -2.387 1.00 96.44 96 LYS A O 1
ATOM 776 N N . LEU A 1 97 ? 0.184 -15.775 -2.915 1.00 96.06 97 LEU A N 1
ATOM 777 C CA . LEU A 1 97 ? -1.118 -15.844 -2.245 1.00 96.06 97 LEU A CA 1
ATOM 778 C C . LEU A 1 97 ? -2.242 -16.285 -3.190 1.00 96.06 97 LEU A C 1
ATOM 780 O O . LEU A 1 97 ? -3.315 -16.625 -2.703 1.00 96.06 97 LEU A O 1
ATOM 784 N N . GLY A 1 98 ? -2.004 -16.307 -4.508 1.00 96.12 98 GLY A N 1
ATOM 785 C CA . GLY A 1 98 ? -3.017 -16.695 -5.490 1.00 96.12 98 GLY A CA 1
ATOM 786 C C . GLY A 1 98 ? -4.186 -15.714 -5.536 1.00 96.12 98 GLY A C 1
ATOM 787 O O . GLY A 1 98 ? -5.325 -16.140 -5.678 1.00 96.12 98 GLY A O 1
ATOM 788 N N . ALA A 1 99 ? -3.928 -14.419 -5.332 1.00 96.69 99 ALA A N 1
ATOM 789 C CA . ALA A 1 99 ? -4.987 -13.425 -5.231 1.00 96.69 99 ALA A CA 1
ATOM 790 C C . ALA A 1 99 ? -5.707 -13.211 -6.574 1.00 96.69 99 ALA A C 1
ATOM 792 O O . ALA A 1 99 ? -5.094 -12.774 -7.547 1.00 96.69 99 ALA A O 1
ATOM 793 N N . ASP A 1 100 ? -7.025 -13.422 -6.583 1.00 96.50 100 ASP A N 1
ATOM 794 C CA . ASP A 1 100 ? -7.907 -13.044 -7.697 1.00 96.50 100 ASP A CA 1
ATOM 795 C C . ASP A 1 100 ? -8.267 -11.547 -7.673 1.00 96.50 100 ASP A C 1
ATOM 797 O O . ASP A 1 100 ? -8.613 -10.959 -8.694 1.00 96.50 100 ASP A O 1
ATOM 801 N N . ALA A 1 101 ? -8.164 -10.908 -6.504 1.00 97.12 101 ALA A N 1
ATOM 802 C CA . ALA A 1 101 ? -8.400 -9.482 -6.322 1.00 97.12 101 ALA A CA 1
ATOM 803 C C . ALA A 1 101 ? -7.449 -8.894 -5.271 1.00 97.12 101 ALA A C 1
ATOM 805 O O . ALA A 1 101 ? -7.212 -9.491 -4.218 1.00 97.12 101 ALA A O 1
ATOM 806 N N . ILE A 1 102 ? -6.923 -7.698 -5.537 1.00 98.00 102 ILE A N 1
ATOM 807 C CA . ILE A 1 102 ? -6.066 -6.940 -4.624 1.00 98.00 102 ILE A CA 1
ATOM 808 C C . ILE A 1 102 ? -6.623 -5.523 -4.487 1.00 98.00 102 ILE A C 1
ATOM 810 O O . ILE A 1 102 ? -6.648 -4.746 -5.444 1.00 98.00 102 ILE A O 1
ATOM 814 N N . VAL A 1 103 ? -7.028 -5.176 -3.265 1.00 98.31 103 VAL A N 1
ATOM 815 C CA . VAL A 1 103 ? -7.573 -3.858 -2.927 1.00 98.31 103 VAL A CA 1
ATOM 816 C C . VAL A 1 103 ? -6.560 -3.072 -2.102 1.00 98.31 103 VAL A C 1
ATOM 818 O O . VAL A 1 103 ? -6.184 -3.471 -1.001 1.00 98.31 103 VAL A O 1
ATOM 821 N N . TYR A 1 104 ? -6.136 -1.929 -2.628 1.00 98.31 104 TYR A N 1
ATOM 822 C CA . TYR A 1 104 ? -5.282 -0.969 -1.939 1.00 98.31 104 TYR A CA 1
ATOM 823 C C . TYR A 1 104 ? -6.151 0.140 -1.354 1.00 98.31 104 TYR A C 1
ATOM 825 O O . TYR A 1 104 ? -6.793 0.872 -2.102 1.00 98.31 104 TYR A O 1
ATOM 833 N N . VAL A 1 105 ? -6.171 0.271 -0.026 1.00 98.06 105 VAL A N 1
ATOM 834 C CA . VAL A 1 105 ? -6.911 1.331 0.675 1.00 98.06 105 VAL A CA 1
ATOM 835 C C . VAL A 1 105 ? -5.921 2.383 1.165 1.00 98.06 105 VAL A C 1
ATOM 837 O O . VAL A 1 105 ? -5.279 2.192 2.198 1.00 98.06 105 VAL A O 1
ATOM 840 N N . THR A 1 106 ? -5.745 3.474 0.416 1.00 97.19 106 THR A N 1
ATOM 841 C CA . THR A 1 106 ? -4.758 4.516 0.755 1.00 97.19 106 THR A CA 1
ATOM 842 C C . THR A 1 106 ? -5.252 5.931 0.452 1.00 97.19 106 THR A C 1
ATOM 844 O O . THR A 1 106 ? -6.322 6.143 -0.115 1.00 97.19 106 THR A O 1
ATOM 847 N N . ASP A 1 107 ? -4.468 6.925 0.865 1.00 96.06 107 ASP A N 1
ATOM 848 C CA . ASP A 1 107 ? -4.767 8.335 0.639 1.00 96.06 107 ASP A CA 1
ATOM 849 C C . ASP A 1 107 ? -4.830 8.674 -0.864 1.00 96.06 107 ASP A C 1
ATOM 851 O O . ASP A 1 107 ? -3.984 8.245 -1.654 1.00 96.06 107 ASP A O 1
ATOM 855 N N . ALA A 1 108 ? -5.801 9.503 -1.255 1.00 94.81 108 ALA A N 1
ATOM 856 C CA . ALA A 1 108 ? -6.027 9.918 -2.641 1.00 94.81 108 ALA A CA 1
ATOM 857 C C . ALA A 1 108 ? -4.799 10.556 -3.322 1.00 94.81 108 ALA A C 1
ATOM 859 O O . ALA A 1 108 ? -4.672 10.510 -4.546 1.00 94.81 108 ALA A O 1
ATOM 860 N N . ARG A 1 109 ? -3.852 11.118 -2.558 1.00 95.12 109 ARG A N 1
ATOM 861 C CA . ARG A 1 109 ? -2.593 11.670 -3.091 1.00 95.12 109 ARG A CA 1
ATOM 862 C C . ARG A 1 109 ? -1.693 10.610 -3.731 1.00 95.12 109 ARG A C 1
ATOM 864 O O . ARG A 1 109 ? -0.813 10.968 -4.506 1.00 95.12 109 ARG A O 1
ATOM 871 N N . GLN A 1 110 ? -1.912 9.327 -3.444 1.00 96.44 110 GLN A N 1
ATOM 872 C CA . GLN A 1 110 ? -1.163 8.214 -4.033 1.00 96.44 110 GLN A CA 1
ATOM 873 C C . GLN A 1 110 ? -1.792 7.668 -5.323 1.00 96.44 110 GLN A C 1
ATOM 875 O O . GLN A 1 110 ? -1.281 6.698 -5.875 1.00 96.44 110 GLN A O 1
ATOM 880 N N . LYS A 1 111 ? -2.869 8.284 -5.829 1.00 97.06 111 LYS A N 1
ATOM 881 C CA . LYS A 1 111 ? -3.592 7.826 -7.025 1.00 97.06 111 LYS A CA 1
ATOM 882 C C . LYS A 1 111 ? -2.670 7.524 -8.208 1.00 97.06 111 LYS A C 1
ATOM 884 O O . LYS A 1 111 ? -2.656 6.406 -8.705 1.00 97.06 111 LYS A O 1
ATOM 889 N N . LEU A 1 112 ? -1.861 8.506 -8.610 1.00 97.19 112 LEU A N 1
ATOM 890 C CA . LEU A 1 112 ? -0.972 8.374 -9.767 1.00 97.19 112 LEU A CA 1
ATOM 891 C C . LEU A 1 112 ? 0.037 7.229 -9.595 1.00 97.19 112 LEU A C 1
ATOM 893 O O . LEU A 1 112 ? 0.315 6.505 -10.545 1.00 97.19 112 LEU A O 1
ATOM 897 N N . HIS A 1 113 ? 0.557 7.041 -8.378 1.00 97.88 113 HIS A N 1
ATOM 898 C CA . HIS A 1 113 ? 1.471 5.940 -8.071 1.00 97.88 113 HIS A CA 1
ATOM 899 C C . HIS A 1 113 ? 0.806 4.582 -8.300 1.00 97.88 113 HIS A C 1
ATOM 901 O O . HIS A 1 113 ? 1.382 3.745 -8.987 1.00 97.88 113 HIS A O 1
ATOM 907 N N . PHE A 1 114 ? -0.410 4.374 -7.784 1.00 98.12 114 PHE A N 1
ATOM 908 C CA . PHE A 1 114 ? -1.131 3.110 -7.963 1.00 98.12 114 PHE A CA 1
ATOM 909 C C . PHE A 1 114 ? -1.589 2.879 -9.404 1.00 98.12 114 PHE A C 1
ATOM 911 O O . PHE A 1 114 ? -1.488 1.757 -9.893 1.00 98.12 114 PHE A O 1
ATOM 918 N N . GLU A 1 115 ? -2.013 3.924 -10.118 1.00 97.75 115 GLU A N 1
ATOM 919 C CA . GLU A 1 115 ? -2.342 3.823 -11.545 1.00 97.75 115 GLU A CA 1
ATOM 920 C C . GLU A 1 115 ? -1.131 3.347 -12.363 1.00 97.75 115 GLU A C 1
ATOM 922 O O . GLU A 1 115 ? -1.246 2.415 -13.163 1.00 97.75 115 GLU A O 1
ATOM 927 N N . MET A 1 116 ? 0.049 3.929 -12.121 1.00 98.38 116 MET A N 1
ATOM 928 C CA . MET A 1 116 ? 1.286 3.501 -12.775 1.00 98.38 116 MET A CA 1
ATOM 929 C C . MET A 1 116 ? 1.713 2.101 -12.323 1.00 98.38 116 MET A C 1
ATOM 931 O O . MET A 1 116 ? 2.057 1.278 -13.167 1.00 98.38 116 MET A O 1
ATOM 935 N N . LEU A 1 117 ? 1.643 1.793 -11.023 1.00 98.19 117 LEU A N 1
ATOM 936 C CA . LEU A 1 117 ? 1.962 0.473 -10.470 1.00 98.19 117 LEU A CA 1
ATOM 937 C C . LEU A 1 117 ? 1.153 -0.633 -11.160 1.00 98.19 117 LEU A C 1
ATOM 939 O O . LEU A 1 117 ? 1.717 -1.643 -11.581 1.00 98.19 117 LEU A O 1
ATOM 943 N N . PHE A 1 118 ? -0.160 -0.437 -11.298 1.00 97.88 118 PHE A N 1
ATOM 944 C CA . PHE A 1 118 ? -1.048 -1.408 -11.934 1.00 97.88 118 PHE A CA 1
ATOM 945 C C . PHE A 1 118 ? -0.736 -1.555 -13.422 1.00 97.88 118 PHE A C 1
ATOM 947 O O . PHE A 1 118 ? -0.707 -2.676 -13.928 1.00 97.88 118 PHE A O 1
ATOM 954 N N . ALA A 1 119 ? -0.443 -0.453 -14.118 1.00 97.38 119 ALA A N 1
ATOM 955 C CA . ALA A 1 119 ? -0.027 -0.503 -15.515 1.00 97.38 119 ALA A CA 1
ATOM 956 C C . ALA A 1 119 ? 1.279 -1.298 -15.688 1.00 97.38 119 ALA A C 1
ATOM 958 O O . ALA A 1 119 ? 1.343 -2.191 -16.532 1.00 97.38 119 ALA A O 1
ATOM 959 N N . VAL A 1 120 ? 2.287 -1.056 -14.843 1.00 97.69 120 VAL A N 1
ATOM 960 C CA . VAL A 1 120 ? 3.554 -1.805 -14.875 1.00 97.69 120 VAL A CA 1
ATOM 961 C C . VAL A 1 120 ? 3.336 -3.288 -14.566 1.00 97.69 120 VAL A C 1
ATOM 963 O O . VAL A 1 120 ? 3.880 -4.139 -15.268 1.00 97.69 120 V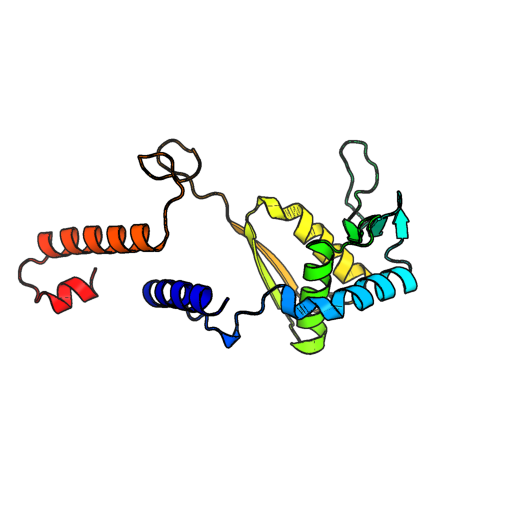AL A O 1
ATOM 966 N N . ALA A 1 121 ? 2.504 -3.624 -13.578 1.00 97.19 121 ALA A N 1
ATOM 967 C CA . ALA A 1 121 ? 2.177 -5.014 -13.259 1.00 97.19 121 ALA A CA 1
ATOM 968 C C . ALA A 1 121 ? 1.491 -5.748 -14.428 1.00 97.19 121 ALA A C 1
ATOM 970 O O . ALA A 1 121 ? 1.776 -6.925 -14.667 1.00 97.19 121 ALA A O 1
ATOM 971 N N . ARG A 1 122 ? 0.627 -5.056 -15.186 1.00 96.38 122 ARG A N 1
ATOM 972 C CA . ARG A 1 122 ? -0.000 -5.588 -16.409 1.00 96.38 122 ARG A CA 1
ATOM 973 C C . ARG A 1 122 ? 1.004 -5.745 -17.551 1.00 96.38 122 ARG A C 1
ATOM 975 O O . ARG A 1 122 ? 1.025 -6.795 -18.183 1.00 96.38 122 ARG A O 1
ATOM 982 N N . MET A 1 123 ? 1.889 -4.769 -17.774 1.00 95.81 123 MET A N 1
ATOM 983 C CA . MET A 1 123 ? 2.985 -4.881 -18.756 1.00 95.81 123 MET A CA 1
ATOM 984 C C . MET A 1 123 ? 3.913 -6.063 -18.440 1.00 95.81 123 MET A C 1
ATOM 986 O O . MET A 1 123 ? 4.357 -6.782 -19.335 1.00 95.81 123 MET A O 1
ATOM 990 N N . ALA A 1 124 ? 4.169 -6.300 -17.153 1.00 95.56 124 ALA A N 1
ATOM 991 C CA . ALA A 1 124 ? 4.908 -7.456 -16.668 1.00 95.56 124 ALA A CA 1
ATOM 992 C C . ALA A 1 124 ? 4.103 -8.762 -16.730 1.00 95.56 124 ALA A C 1
ATOM 994 O O . ALA A 1 124 ? 4.647 -9.831 -16.474 1.00 95.56 124 ALA A O 1
ATOM 995 N N . GLY A 1 125 ? 2.827 -8.740 -17.105 1.00 94.94 125 GLY A N 1
ATOM 996 C CA . GLY A 1 125 ? 1.983 -9.934 -17.125 1.00 94.94 125 GLY A CA 1
ATOM 997 C C . GLY A 1 125 ? 1.821 -10.594 -15.751 1.00 94.94 125 GLY A C 1
ATOM 998 O O . GLY A 1 125 ? 1.407 -11.746 -15.690 1.00 94.94 125 GLY A O 1
ATOM 999 N N . TRP A 1 126 ? 2.156 -9.889 -14.664 1.00 94.38 126 TRP A N 1
ATOM 1000 C CA . TRP A 1 126 ? 1.956 -10.370 -13.296 1.00 94.38 126 TRP A CA 1
ATOM 1001 C C . TRP A 1 126 ? 0.494 -10.231 -12.888 1.00 94.38 126 TRP A C 1
ATOM 1003 O O . TRP A 1 126 ? -0.024 -11.072 -12.176 1.00 94.38 126 TRP A O 1
ATOM 1013 N N . ALA A 1 127 ? -0.196 -9.203 -13.380 1.00 88.62 127 ALA A N 1
ATOM 1014 C CA . ALA A 1 127 ? -1.637 -9.060 -13.223 1.00 88.62 127 ALA A CA 1
ATOM 1015 C C . ALA A 1 127 ? -2.311 -9.211 -14.589 1.00 88.62 127 ALA A C 1
ATOM 1017 O O . ALA A 1 127 ? -2.378 -8.261 -15.368 1.00 88.62 127 ALA A O 1
ATOM 1018 N N . SER A 1 128 ? -2.774 -10.423 -14.900 1.00 82.75 128 SER A N 1
ATOM 1019 C CA . SER A 1 128 ? -3.626 -10.651 -16.076 1.00 82.75 128 SER A CA 1
ATOM 1020 C C . SER A 1 128 ? -5.006 -10.007 -15.889 1.00 82.75 128 SER A C 1
ATOM 1022 O O . SER A 1 128 ? -5.353 -9.574 -14.790 1.00 82.75 128 SER A O 1
ATOM 1024 N N . ASP A 1 129 ? -5.842 -10.002 -16.928 1.00 81.12 129 ASP A N 1
ATOM 1025 C CA . ASP A 1 129 ? -7.231 -9.515 -16.838 1.00 81.12 129 ASP A CA 1
ATOM 1026 C C . ASP A 1 129 ? -8.096 -10.291 -15.829 1.00 81.12 129 ASP A C 1
ATOM 1028 O O . ASP A 1 129 ? -9.195 -9.860 -15.497 1.00 81.12 129 ASP A O 1
ATOM 1032 N N . LYS A 1 130 ? -7.597 -11.424 -15.318 1.00 85.88 130 LYS A N 1
ATOM 1033 C CA . LYS A 1 130 ? -8.255 -12.221 -14.278 1.00 85.88 130 LYS A CA 1
ATOM 1034 C C . LYS A 1 130 ? -7.994 -11.721 -12.857 1.00 85.88 130 LYS A C 1
ATOM 1036 O O . LYS A 1 130 ? -8.709 -12.146 -11.962 1.00 85.88 130 LYS A O 1
ATOM 1041 N N . VAL A 1 131 ? -6.983 -10.871 -12.652 1.00 95.75 131 VAL A N 1
ATOM 1042 C CA . VAL A 1 131 ? -6.676 -10.294 -11.337 1.00 95.75 131 VAL A CA 1
ATOM 1043 C C . VAL A 1 131 ? -7.240 -8.880 -11.270 1.00 95.75 131 VAL A C 1
ATOM 1045 O O . VAL A 1 131 ? -6.807 -7.982 -12.002 1.00 95.75 131 VAL A O 1
ATOM 1048 N N . GLU A 1 132 ? -8.196 -8.665 -10.374 1.00 96.69 132 GLU A N 1
ATOM 1049 C CA . GLU A 1 132 ? -8.750 -7.342 -10.116 1.00 96.69 132 GLU A CA 1
ATOM 1050 C C . GLU A 1 132 ? -7.769 -6.517 -9.272 1.00 96.69 132 GLU A C 1
ATOM 1052 O O . GLU A 1 132 ? -7.366 -6.923 -8.183 1.00 96.69 132 GLU A O 1
ATOM 1057 N N . LEU A 1 133 ? -7.376 -5.342 -9.767 1.00 97.50 133 LEU A N 1
ATOM 1058 C CA . LEU A 1 133 ? -6.532 -4.396 -9.039 1.00 97.50 133 LEU A CA 1
ATOM 1059 C C . LEU A 1 133 ? -7.327 -3.118 -8.793 1.00 97.50 133 LEU A C 1
ATOM 1061 O O . LEU A 1 133 ? -7.656 -2.408 -9.744 1.00 97.50 133 LEU A O 1
ATOM 1065 N N . SER A 1 134 ? -7.598 -2.821 -7.523 1.00 97.62 134 SER A N 1
ATOM 1066 C CA . SER A 1 134 ? -8.480 -1.722 -7.127 1.00 97.62 134 SER A CA 1
ATOM 1067 C C . SER A 1 134 ? -7.787 -0.794 -6.133 1.00 97.62 134 SER A C 1
ATOM 1069 O O . SER A 1 134 ? -7.243 -1.236 -5.121 1.00 97.62 134 SER A O 1
ATOM 1071 N N . HIS A 1 135 ? -7.817 0.514 -6.407 1.00 98.25 135 HIS A N 1
ATOM 1072 C CA . HIS A 1 135 ? -7.341 1.552 -5.488 1.00 98.25 135 HIS A CA 1
ATOM 1073 C C . HIS A 1 135 ? -8.535 2.282 -4.868 1.00 98.25 135 HIS A C 1
ATOM 1075 O O . HIS A 1 135 ? -9.150 3.150 -5.486 1.00 98.25 135 HIS A O 1
ATOM 1081 N N . VAL A 1 136 ? -8.871 1.911 -3.635 1.00 98.25 136 VAL A N 1
ATOM 1082 C CA . VAL A 1 136 ? -9.910 2.563 -2.835 1.00 98.25 136 VAL A CA 1
ATOM 1083 C C . VAL A 1 136 ? -9.279 3.742 -2.107 1.00 98.25 136 VAL A C 1
ATOM 1085 O O . VAL A 1 136 ? -8.563 3.593 -1.117 1.00 98.25 136 VAL A O 1
ATOM 1088 N N . MET A 1 137 ? -9.534 4.935 -2.630 1.00 97.31 137 MET A N 1
ATOM 1089 C CA . MET A 1 137 ? -8.972 6.172 -2.103 1.00 97.31 137 MET A CA 1
ATOM 1090 C C . MET A 1 137 ? -9.814 6.748 -0.965 1.00 97.31 137 MET A C 1
ATOM 1092 O O . MET A 1 137 ? -11.040 6.796 -1.062 1.00 97.31 137 MET A O 1
ATOM 1096 N N . PHE A 1 138 ? -9.154 7.301 0.051 1.00 95.75 138 PHE A N 1
ATOM 1097 C CA . PHE A 1 138 ? -9.784 8.195 1.026 1.00 95.75 138 PHE A CA 1
ATOM 1098 C C . PHE A 1 138 ? -9.147 9.592 1.014 1.00 95.75 138 PHE A C 1
ATOM 1100 O O . PHE A 1 138 ? -7.982 9.770 0.649 1.00 95.75 138 PHE A O 1
ATOM 1107 N N . GLY A 1 139 ? -9.938 10.603 1.378 1.00 92.38 139 GLY A N 1
ATOM 1108 C CA . GLY A 1 139 ? -9.498 11.997 1.457 1.00 92.38 139 GLY A CA 1
ATOM 1109 C C . GLY A 1 139 ? -8.856 12.357 2.799 1.00 92.38 139 GLY A C 1
ATOM 1110 O O . GLY A 1 139 ? -8.871 11.583 3.753 1.00 92.38 139 GLY A O 1
ATOM 1111 N N . SER A 1 140 ? -8.324 13.575 2.885 1.00 90.25 140 SER A N 1
ATOM 1112 C CA . SER A 1 140 ? -7.766 14.110 4.129 1.00 90.25 140 SER A CA 1
ATOM 1113 C C . SER A 1 140 ? -8.834 14.265 5.214 1.00 90.25 140 SER A C 1
ATOM 1115 O O . SER A 1 140 ? -9.927 14.765 4.952 1.00 90.25 140 SER A O 1
ATOM 1117 N N . VAL A 1 141 ? -8.481 13.937 6.457 1.00 88.44 141 VAL A N 1
ATOM 1118 C CA . VAL A 1 141 ? -9.313 14.247 7.626 1.00 88.44 141 VAL A CA 1
ATOM 1119 C C . VAL A 1 141 ? -9.111 15.716 8.000 1.00 88.44 141 VAL A C 1
ATOM 1121 O O . VAL A 1 141 ? -7.993 16.140 8.313 1.00 88.44 141 VAL A O 1
ATOM 1124 N N . LEU A 1 142 ? -10.187 16.500 7.943 1.00 88.88 142 LEU A N 1
ATOM 1125 C CA . LEU A 1 142 ? -10.169 17.938 8.214 1.00 88.88 142 LEU A CA 1
ATOM 1126 C C . LEU A 1 142 ? -10.783 18.242 9.585 1.00 88.88 142 LEU A C 1
ATOM 1128 O O . LEU A 1 142 ? -11.728 17.585 10.016 1.00 88.88 142 LEU A O 1
ATOM 1132 N N . GLY A 1 143 ? -10.234 19.243 10.268 1.00 86.00 143 GLY A N 1
ATOM 1133 C CA . GLY A 1 143 ? -10.807 19.807 11.486 1.00 86.00 143 GLY A CA 1
ATOM 1134 C C . GLY A 1 143 ? -11.852 20.887 11.198 1.00 86.00 143 GLY A C 1
ATOM 1135 O O . GLY A 1 143 ? -12.151 21.221 10.046 1.00 86.00 143 GLY A O 1
ATOM 1136 N N . ALA A 1 144 ? -12.375 21.487 12.269 1.00 79.88 144 ALA A N 1
ATOM 1137 C CA . ALA A 1 144 ? -13.242 22.656 12.169 1.00 79.88 144 ALA A CA 1
ATOM 1138 C C . ALA A 1 144 ? -12.513 23.788 11.415 1.00 79.88 144 ALA A C 1
ATOM 1140 O O . ALA A 1 144 ? -11.424 24.201 11.811 1.00 79.88 144 ALA A O 1
ATOM 1141 N N . GLY A 1 145 ? -13.097 24.257 10.307 1.00 81.62 145 GLY A N 1
ATOM 1142 C CA . GLY A 1 145 ? -12.502 25.281 9.435 1.00 81.62 145 GLY A CA 1
ATOM 1143 C C . GLY A 1 145 ? -11.800 24.757 8.175 1.00 81.62 145 GLY A C 1
ATOM 1144 O O . GLY A 1 145 ? -11.223 25.552 7.441 1.00 81.62 145 GLY A O 1
ATOM 1145 N N . GLY A 1 146 ? -11.842 23.448 7.894 1.0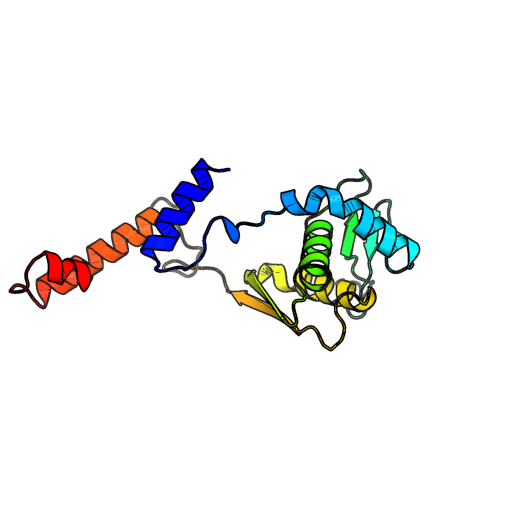0 84.69 146 GLY A N 1
ATOM 1146 C CA . GLY A 1 146 ? -11.371 22.883 6.618 1.00 84.69 146 GLY A CA 1
ATOM 1147 C C . GLY A 1 146 ? -9.851 22.705 6.499 1.00 84.69 146 GLY A C 1
ATOM 1148 O O . GLY A 1 146 ? -9.360 22.294 5.451 1.00 84.69 146 GLY A O 1
ATOM 1149 N N . ALA A 1 147 ? -9.099 22.976 7.566 1.00 85.56 147 ALA A N 1
ATOM 1150 C CA . ALA A 1 147 ? -7.672 22.668 7.655 1.00 85.56 147 ALA A CA 1
ATOM 1151 C C . ALA A 1 147 ? -7.440 21.207 8.101 1.00 85.56 147 ALA A C 1
ATOM 1153 O O . ALA A 1 147 ? -8.329 20.623 8.725 1.00 85.56 147 ALA A O 1
ATOM 1154 N N . PRO A 1 148 ? -6.260 20.604 7.836 1.00 85.25 148 PRO A N 1
ATOM 1155 C CA . PRO A 1 148 ? -5.928 19.264 8.325 1.00 85.25 148 PRO A CA 1
ATOM 1156 C C . PRO A 1 148 ? -6.141 19.123 9.836 1.00 85.25 148 PRO A C 1
ATOM 1158 O O . PRO A 1 148 ? -5.791 20.031 10.594 1.00 85.25 148 PRO A O 1
ATOM 1161 N N . LEU A 1 149 ? -6.699 17.985 10.261 1.00 86.19 149 LEU A N 1
ATOM 1162 C CA . LEU A 1 149 ? -7.034 17.725 11.660 1.00 86.19 149 LEU A CA 1
ATOM 1163 C C . LEU A 1 149 ? -5.805 17.885 12.571 1.00 86.19 149 LEU A C 1
ATOM 1165 O O . LEU A 1 149 ? -4.783 17.218 12.399 1.00 86.19 149 LEU A O 1
ATOM 1169 N N . LYS A 1 150 ? -5.932 18.765 13.565 1.00 81.12 150 LYS A N 1
ATOM 1170 C CA . LYS A 1 150 ? -4.926 19.050 14.593 1.00 81.12 150 LYS A CA 1
ATOM 1171 C C . LYS A 1 150 ? -5.604 19.216 15.950 1.00 81.12 150 LYS A C 1
ATOM 1173 O O . LYS A 1 150 ? -6.787 19.546 16.018 1.00 81.12 150 LYS A O 1
ATOM 1178 N N . THR A 1 151 ? -4.850 19.011 17.027 1.00 75.50 151 THR A N 1
ATOM 1179 C CA . THR A 1 151 ? -5.288 19.358 18.386 1.00 75.50 151 THR A CA 1
ATOM 1180 C C . THR A 1 151 ? -5.480 20.874 18.515 1.00 75.50 151 THR A C 1
ATOM 1182 O O . THR A 1 151 ? -5.000 21.644 17.680 1.00 75.50 151 THR A O 1
ATOM 1185 N N . ARG A 1 152 ? -6.120 21.332 19.601 1.00 73.75 152 ARG A N 1
ATOM 1186 C CA . ARG A 1 152 ? -6.247 22.772 19.917 1.00 73.75 152 ARG A CA 1
ATOM 1187 C C . ARG A 1 152 ? -4.894 23.492 20.017 1.00 73.75 152 ARG A C 1
ATOM 1189 O O . ARG A 1 152 ? -4.811 24.675 19.722 1.00 73.75 152 ARG A O 1
ATOM 1196 N N . GLU A 1 153 ? -3.838 22.764 20.378 1.00 74.69 153 GLU A N 1
ATOM 1197 C CA . GLU A 1 153 ? -2.452 23.254 20.427 1.00 74.69 153 GLU A CA 1
ATOM 1198 C C . GLU A 1 153 ? -1.722 23.172 19.070 1.00 74.69 153 GLU A C 1
ATOM 1200 O O . GLU A 1 153 ? -0.523 23.430 18.989 1.00 74.69 153 GLU A O 1
ATOM 1205 N N . GLY A 1 154 ? -2.402 22.755 17.997 1.00 74.62 154 GLY A N 1
ATOM 1206 C CA . GLY A 1 154 ? -1.822 22.634 16.658 1.00 74.62 154 GLY A CA 1
ATOM 1207 C C . GLY A 1 154 ? -0.940 21.397 16.436 1.00 74.62 154 GLY A C 1
ATOM 1208 O O . GLY A 1 154 ? -0.244 21.328 15.419 1.00 74.62 154 GLY A O 1
ATOM 1209 N N . LYS A 1 155 ? -0.962 20.418 17.350 1.00 79.12 155 LYS A N 1
ATOM 1210 C CA . LYS A 1 155 ? -0.202 19.159 17.246 1.00 79.12 155 LYS A CA 1
ATOM 1211 C C . LYS A 1 155 ? -1.008 18.083 16.514 1.00 79.12 155 LYS A C 1
ATOM 1213 O O . LYS A 1 155 ? -2.226 18.190 16.379 1.00 79.12 155 LYS A O 1
ATOM 1218 N N . SER A 1 156 ? -0.335 17.030 16.054 1.00 80.31 156 SER A N 1
ATOM 1219 C CA . SER A 1 156 ? -1.011 15.833 15.541 1.00 80.31 156 SER A CA 1
ATOM 1220 C C . SER A 1 156 ? -1.859 15.194 16.641 1.00 80.31 156 SER A C 1
ATOM 1222 O O . SER A 1 156 ? -1.394 15.038 17.770 1.00 80.31 156 SER A O 1
ATOM 1224 N N . VAL A 1 157 ? -3.094 14.822 16.310 1.00 83.69 157 VAL A N 1
ATOM 1225 C CA . VAL A 1 157 ? -4.002 14.127 17.232 1.00 83.69 157 VAL A CA 1
ATOM 1226 C C . VAL A 1 157 ? -3.543 12.677 17.389 1.00 83.69 157 VAL A C 1
ATOM 1228 O O . VAL A 1 157 ? -3.325 11.990 16.389 1.00 83.69 157 VAL A O 1
ATOM 1231 N N . LYS A 1 158 ? -3.403 12.191 18.628 1.00 88.19 158 LYS A N 1
ATOM 1232 C CA . LYS A 1 158 ? -3.185 10.760 18.868 1.00 88.19 158 LYS A CA 1
ATOM 1233 C C . LYS A 1 158 ? -4.514 10.026 18.776 1.00 88.19 158 LYS A C 1
ATOM 1235 O O . LYS A 1 158 ? -5.468 10.387 19.454 1.00 88.19 158 LYS A O 1
ATOM 1240 N N . LEU A 1 159 ? -4.548 8.952 17.990 1.00 89.94 159 LEU A N 1
ATOM 1241 C CA . LEU A 1 159 ? -5.771 8.176 17.781 1.00 89.94 159 LEU A CA 1
ATOM 1242 C C . LEU A 1 159 ? -6.347 7.630 19.094 1.00 89.94 159 LEU A C 1
ATOM 1244 O O . LEU A 1 159 ? -7.547 7.707 19.297 1.00 89.94 159 LEU A O 1
ATOM 1248 N N . LYS A 1 160 ? -5.501 7.154 20.014 1.00 88.62 160 LYS A N 1
ATOM 1249 C CA . LYS A 1 160 ? -5.964 6.680 21.324 1.00 88.62 160 LYS A CA 1
ATOM 1250 C C . LYS A 1 160 ? -6.701 7.773 22.111 1.00 88.62 160 LYS A C 1
ATOM 1252 O O . LYS A 1 160 ? -7.809 7.536 22.561 1.00 88.62 160 LYS A O 1
ATOM 1257 N N . GLU A 1 161 ? -6.115 8.966 22.211 1.00 88.75 161 GLU A N 1
ATOM 1258 C CA . GLU A 1 161 ? -6.724 10.101 22.925 1.00 88.75 161 GLU A CA 1
ATOM 1259 C C . GLU A 1 161 ? -8.063 10.508 22.289 1.00 88.75 161 GLU A C 1
ATOM 1261 O O . GLU A 1 161 ? -9.013 10.816 22.998 1.00 88.75 161 GLU A O 1
ATOM 1266 N N . LEU A 1 162 ? -8.160 10.442 20.956 1.00 90.56 162 LEU A N 1
ATOM 1267 C CA . LEU A 1 162 ? -9.405 10.705 20.234 1.00 90.56 162 LEU A CA 1
ATOM 1268 C C . LEU A 1 162 ? -10.500 9.672 20.550 1.00 90.56 162 LEU A C 1
ATOM 1270 O O . LEU A 1 162 ? -11.665 10.041 20.681 1.00 90.56 162 LEU A O 1
ATOM 1274 N N . LEU A 1 163 ? -10.142 8.389 20.648 1.00 92.31 163 LEU A N 1
ATOM 1275 C CA . LEU A 1 163 ? -11.091 7.323 20.981 1.00 92.31 163 LEU A CA 1
ATOM 1276 C C . LEU A 1 163 ? -11.528 7.394 22.445 1.00 92.31 163 LEU A C 1
ATOM 1278 O O . LEU A 1 163 ? -12.715 7.248 22.723 1.00 92.31 163 LEU A O 1
ATOM 1282 N N . ASP A 1 164 ? -10.593 7.674 23.354 1.00 91.25 164 ASP A N 1
ATOM 1283 C CA . ASP A 1 164 ? -10.887 7.865 24.774 1.00 91.25 164 ASP A CA 1
ATOM 1284 C C . ASP A 1 164 ? -11.883 9.034 24.957 1.00 91.25 164 ASP A C 1
ATOM 1286 O O . ASP A 1 164 ? -12.898 8.885 25.639 1.00 91.25 164 ASP A O 1
ATOM 1290 N N . GLU A 1 165 ? -11.671 10.161 24.261 1.00 91.62 165 GLU A N 1
ATOM 1291 C CA . GLU A 1 165 ? -12.596 11.306 24.268 1.00 91.62 165 GLU A CA 1
ATOM 1292 C C . GLU A 1 165 ? -13.969 10.961 23.658 1.00 91.62 165 GLU A C 1
ATOM 1294 O O . GLU A 1 165 ? -15.005 11.431 24.139 1.00 91.62 165 GLU A O 1
ATOM 1299 N N . ALA A 1 166 ? -14.008 10.148 22.597 1.00 93.06 166 ALA A N 1
ATOM 1300 C CA . ALA A 1 166 ? -15.263 9.723 21.979 1.00 93.06 166 ALA A CA 1
ATOM 1301 C C . ALA A 1 166 ? -16.120 8.895 22.952 1.00 93.06 166 ALA A C 1
ATOM 1303 O O . ALA A 1 166 ? -17.311 9.175 23.099 1.00 93.06 166 ALA A O 1
ATOM 1304 N N . VAL A 1 167 ? -15.503 7.941 23.657 1.00 93.19 167 VAL A N 1
ATOM 1305 C CA . VAL A 1 167 ? -16.167 7.105 24.670 1.00 93.19 167 VAL A CA 1
ATOM 1306 C C . VAL A 1 167 ? -16.613 7.941 25.872 1.00 93.19 167 VAL A C 1
ATOM 1308 O O . VAL A 1 167 ? -17.722 7.758 26.371 1.00 93.19 167 VAL A O 1
ATOM 1311 N N . GLU A 1 168 ? -15.803 8.898 26.333 1.00 93.88 168 GLU A N 1
ATOM 1312 C CA . GLU A 1 168 ? -16.186 9.812 27.422 1.00 93.88 168 GLU A CA 1
ATOM 1313 C C . GLU A 1 168 ? -17.446 10.619 27.064 1.00 93.88 168 GLU A C 1
ATOM 1315 O O . GLU A 1 168 ? -18.407 10.676 27.836 1.00 93.88 168 GLU A O 1
ATOM 1320 N N . ARG A 1 169 ? -17.481 11.192 25.854 1.00 94.62 169 ARG A N 1
ATOM 1321 C CA . ARG A 1 169 ? -18.639 11.949 25.356 1.00 94.62 169 ARG A CA 1
ATOM 1322 C C . ARG A 1 169 ? -19.874 11.066 25.184 1.00 94.62 169 ARG A C 1
ATOM 1324 O O . ARG A 1 169 ? -20.972 11.505 25.520 1.00 94.62 169 ARG A O 1
ATOM 1331 N N . ALA A 1 170 ? -19.711 9.843 24.679 1.00 94.50 170 ALA A N 1
ATOM 1332 C CA . ALA A 1 170 ? -20.807 8.889 24.540 1.00 94.50 170 ALA A CA 1
ATOM 1333 C C . ALA A 1 170 ? -21.401 8.521 25.909 1.00 94.50 170 ALA A C 1
ATOM 1335 O O . ALA A 1 170 ? -22.618 8.593 26.089 1.00 94.50 170 ALA A O 1
ATOM 1336 N N . ASN A 1 171 ? -20.551 8.250 26.905 1.00 92.81 171 ASN A N 1
ATOM 1337 C CA . ASN A 1 171 ? -20.980 7.954 28.273 1.00 92.81 171 ASN A CA 1
ATOM 1338 C C . ASN A 1 171 ? -21.795 9.093 28.892 1.00 92.81 171 ASN A C 1
ATOM 1340 O O . ASN A 1 171 ? -22.847 8.837 29.476 1.00 92.81 171 ASN A O 1
ATOM 1344 N N . ALA A 1 172 ? -21.362 10.347 28.728 1.00 93.94 172 ALA A N 1
ATOM 1345 C CA . ALA A 1 172 ? -22.108 11.500 29.234 1.00 93.94 172 ALA A CA 1
ATOM 1346 C C . ALA A 1 172 ? -23.529 11.581 28.640 1.00 93.94 172 ALA A C 1
ATOM 1348 O O . ALA A 1 172 ? -24.493 11.826 29.364 1.00 93.94 172 ALA A O 1
ATOM 1349 N N . VAL A 1 173 ? -23.676 11.304 27.338 1.00 95.81 173 VAL A N 1
ATOM 1350 C CA . VAL A 1 173 ? -24.985 11.275 26.661 1.00 95.81 173 VAL A CA 1
ATOM 1351 C C . VAL A 1 173 ? -25.855 10.110 27.150 1.00 95.81 173 VAL A C 1
ATOM 1353 O O . VAL A 1 173 ? -27.070 10.264 27.295 1.00 95.81 173 VAL A O 1
ATOM 1356 N N . VAL A 1 174 ? -25.266 8.937 27.394 1.00 94.31 174 VAL A N 1
ATOM 1357 C CA . VAL A 1 174 ? -26.000 7.768 27.905 1.00 94.31 174 VAL A CA 1
ATOM 1358 C C . VAL A 1 174 ? -26.478 8.001 29.337 1.00 94.31 174 VAL A C 1
ATOM 1360 O O . VAL A 1 174 ? -27.625 7.671 29.642 1.00 94.31 174 VAL A O 1
ATOM 1363 N N . GLU A 1 175 ? -25.642 8.598 30.189 1.00 93.00 175 GLU A N 1
ATOM 1364 C CA . GLU A 1 175 ? -25.991 8.959 31.567 1.00 93.00 175 GLU A CA 1
ATOM 1365 C C . GLU A 1 175 ? -27.172 9.935 31.606 1.00 93.00 175 GLU A C 1
ATOM 1367 O O . GLU A 1 175 ? -28.131 9.708 32.341 1.00 93.00 175 GLU A O 1
ATOM 1372 N N . GLU A 1 176 ? -27.147 10.969 30.758 1.00 94.12 176 GLU A N 1
ATOM 1373 C CA . GLU A 1 176 ? -28.229 11.952 30.650 1.00 94.12 176 GLU A CA 1
ATOM 1374 C C . GLU A 1 176 ? -29.557 11.302 30.229 1.00 94.12 176 GLU A C 1
ATOM 1376 O O . GLU A 1 176 ? -30.609 11.582 30.806 1.00 94.12 176 GLU A O 1
ATOM 1381 N N . LYS A 1 177 ? -29.524 10.414 29.228 1.00 94.12 177 LYS A N 1
ATOM 1382 C CA . LYS A 1 177 ? -30.740 9.810 28.657 1.00 94.12 177 LYS A CA 1
ATOM 1383 C C . LYS A 1 177 ? -31.281 8.629 29.455 1.00 94.12 177 LYS A C 1
ATOM 1385 O O . LYS A 1 177 ? -32.479 8.363 29.395 1.00 94.12 177 LYS A O 1
ATOM 1390 N N . ASN A 1 178 ? -30.421 7.896 30.158 1.00 93.19 178 ASN A N 1
ATOM 1391 C CA . ASN A 1 178 ? -30.776 6.647 30.829 1.00 93.19 178 ASN A CA 1
ATOM 1392 C C . ASN A 1 178 ? -30.183 6.566 32.249 1.00 93.19 178 ASN A C 1
ATOM 1394 O O . ASN A 1 178 ? -29.470 5.606 32.559 1.00 93.19 178 ASN A O 1
ATOM 1398 N N . PRO A 1 179 ? -30.494 7.514 33.152 1.00 89.69 179 PRO A N 1
ATOM 1399 C CA . PRO A 1 179 ? -29.842 7.611 34.462 1.00 89.69 179 PRO A CA 1
ATOM 1400 C C . PRO A 1 179 ? -30.055 6.366 35.336 1.00 89.69 179 PRO A C 1
ATOM 1402 O O . PRO A 1 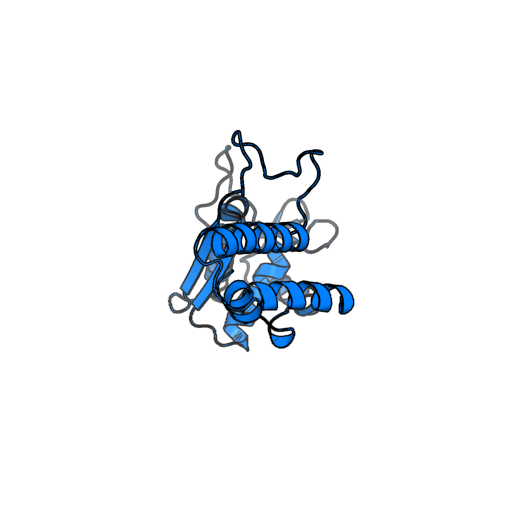179 ? -29.202 6.033 36.153 1.00 89.69 179 PRO A O 1
ATOM 1405 N N . GLY A 1 180 ? -31.154 5.631 35.132 1.00 91.44 180 GLY A N 1
ATOM 1406 C CA . GLY A 1 180 ? -31.478 4.414 35.882 1.00 91.44 180 GLY A CA 1
ATOM 1407 C C . GLY A 1 180 ? -30.767 3.135 35.424 1.00 91.44 180 GLY A C 1
ATOM 1408 O O . GLY A 1 180 ? -30.941 2.102 36.067 1.00 91.44 180 GLY A O 1
ATOM 1409 N N . LEU A 1 181 ? -29.996 3.155 34.327 1.00 92.44 181 LEU A N 1
ATOM 1410 C CA . LEU A 1 181 ? -29.255 1.966 33.893 1.00 92.44 181 LEU A CA 1
ATOM 1411 C C . LEU A 1 181 ? -28.048 1.683 34.809 1.00 92.44 181 LEU A C 1
ATOM 1413 O O . LEU A 1 181 ? -27.385 2.621 35.261 1.00 92.44 181 LEU A O 1
ATOM 1417 N N . PRO A 1 182 ? -27.700 0.402 35.039 1.00 93.31 182 PRO A N 1
ATOM 1418 C CA . PRO A 1 182 ? -26.444 0.039 35.689 1.00 93.31 182 PRO A CA 1
ATOM 1419 C C . PRO A 1 182 ? -25.237 0.594 34.926 1.00 93.31 182 PRO A C 1
ATOM 1421 O O . PRO A 1 182 ? -25.236 0.599 33.694 1.00 93.31 182 PRO A O 1
ATOM 1424 N N . ALA A 1 183 ? -24.188 1.001 35.646 1.00 88.81 183 ALA A N 1
ATOM 1425 C CA . ALA A 1 183 ? -22.982 1.592 35.056 1.00 88.81 183 ALA A CA 1
ATOM 1426 C C . ALA A 1 183 ? -22.346 0.708 33.967 1.00 88.81 183 ALA A C 1
ATOM 1428 O O . ALA A 1 183 ? -21.967 1.209 32.914 1.00 88.81 183 ALA A O 1
ATOM 1429 N N . GLU A 1 184 ? -22.310 -0.610 34.175 1.00 89.38 184 GLU A N 1
ATOM 1430 C CA . GLU A 1 184 ? -21.804 -1.574 33.187 1.00 89.38 184 GLU A CA 1
ATOM 1431 C C . GLU A 1 184 ? -22.607 -1.537 31.882 1.00 89.38 184 GLU A C 1
ATOM 1433 O O . GLU A 1 184 ? -22.033 -1.538 30.797 1.00 89.38 184 GLU A O 1
ATOM 1438 N N . LYS A 1 185 ? -23.940 -1.432 31.979 1.00 88.75 185 LYS A N 1
ATOM 1439 C CA . LYS A 1 185 ? -24.806 -1.361 30.799 1.00 88.75 185 LYS A CA 1
ATOM 1440 C C . LYS A 1 185 ? -24.675 -0.020 30.085 1.00 88.75 185 LYS A C 1
ATOM 1442 O O . LYS A 1 185 ? -24.754 0.017 28.865 1.00 88.75 185 LYS A O 1
ATOM 1447 N N . LYS A 1 186 ? -24.450 1.071 30.824 1.00 87.50 186 LYS A N 1
ATOM 1448 C CA . LYS A 1 186 ? -24.178 2.389 30.234 1.00 87.50 186 LYS A CA 1
ATOM 1449 C C . LYS A 1 186 ? -22.863 2.388 29.450 1.00 87.50 186 LYS A C 1
ATOM 1451 O O . LYS A 1 186 ? -22.852 2.854 28.318 1.00 87.50 186 LYS A O 1
ATOM 1456 N N . ALA A 1 187 ? -21.814 1.788 30.015 1.00 86.94 187 ALA A N 1
ATOM 1457 C CA . ALA A 1 187 ? -20.505 1.667 29.378 1.00 86.94 187 ALA A CA 1
ATOM 1458 C C . ALA A 1 187 ? -20.499 0.738 28.150 1.00 86.94 187 ALA A C 1
ATOM 1460 O O . ALA A 1 187 ? -19.673 0.920 27.272 1.00 86.94 187 ALA A O 1
ATOM 1461 N N . GLU A 1 188 ? -21.391 -0.255 28.081 1.00 88.88 188 GLU A N 1
ATOM 1462 C CA . GLU A 1 188 ? -21.564 -1.105 26.890 1.00 88.88 188 GLU A CA 1
ATOM 1463 C C . GLU A 1 188 ? -22.290 -0.373 25.746 1.00 88.88 188 GLU A C 1
ATOM 1465 O O . GLU A 1 188 ? -22.069 -0.674 24.576 1.00 88.88 188 GLU A O 1
ATOM 1470 N N . ILE A 1 189 ? -23.196 0.552 26.081 1.00 87.81 189 ILE A N 1
ATOM 1471 C CA . ILE A 1 189 ? -23.946 1.350 25.098 1.00 87.81 189 ILE A CA 1
ATOM 1472 C C . ILE A 1 189 ? -23.077 2.477 24.521 1.00 87.81 189 ILE A C 1
ATOM 1474 O O . ILE A 1 189 ? -23.273 2.858 23.366 1.00 87.81 189 ILE A O 1
ATOM 1478 N N . ALA A 1 190 ? -22.192 3.036 25.348 1.00 82.06 190 ALA A N 1
ATOM 1479 C CA . ALA A 1 190 ? -21.278 4.122 25.006 1.00 82.06 190 ALA A CA 1
ATOM 1480 C C . ALA A 1 190 ? -20.093 3.646 24.154 1.00 82.06 190 ALA A C 1
ATOM 1482 O O . ALA A 1 190 ? -19.759 4.377 23.194 1.00 82.06 190 ALA A O 1
#

pLDDT: mean 93.44, std 5.24, range [73.75, 98.44]

InterPro domains:
  IPR001278 Arginine-tRNA ligase [PTHR11956] (3-178)
  IPR014729 Rossmann-like alpha/beta/alpha sandwich fold [G3DSA:3.40.50.620] (1-190)
  IPR035684 Arginyl-tRNA synthetase, catalytic core domain [PF00750] (5-187)

Radius of gyration: 22.58 Å; chains: 1; bounding box: 54×42×59 Å

Foldseek 3Di:
DVVVQVVVVVLCVLVVHPDDPVPVDDLVNLVVVLVVQQVLCVVVVQWDQDPQFIWGFFPPDADPVRHGDTPTQADNVRDGDVLSSLLSVLLCCCVPVVAQEDEAEEAPVCVVVQVVSVRSCVVSVSDDPSYHYYYHHDYADADPPRHGDADPVRHDDDSVVVSVVVLVVQLVVLCVVPVPDDPVVSSVRD

Sequence (190 aa):
RRLTLDECNKVYKSLSIQLTDEQAIGESFYKDMLPDVVEELLKRKIAEESEGAVCVFPEGFKNKEGQRLPFIIRKSDGAYLYATTDLAALRYRVDKLGADAIVYVTDARQKLHFEMLFAVARMAGWASDKVELSHVMFGSVLGAGGAPLKTREGKSVKLKELLDEAVERANAVVEEKNPGLPAEKKAEIA